Protein AF-A0A0Q5XEV9-F1 (afdb_monomer_lite)

Foldseek 3Di:
DQVPLVCLCVVNDPHHLVRVLVVLLVDDPLQEEEDAPVANAPDDDLDHDLVSLLSSLQSNQLHQYQAEHQRDPDPRRLVSQVNSLVSNHAYEYEALALQSQVVVVVSQGAYAYEAAQQLAADPPDDPVNSVVSNVVDDQAGPVGQGEDEDVVRPDVDDCSRVSLSRDGRDDSHHYYYYQDDPCNVVSNVSHPPDD

Structure (mmCIF, N/CA/C/O backbone):
data_AF-A0A0Q5XEV9-F1
#
_entry.id   AF-A0A0Q5XEV9-F1
#
loop_
_atom_site.group_PDB
_atom_site.id
_atom_site.type_symbol
_atom_site.label_atom_id
_atom_site.label_alt_id
_atom_site.label_comp_id
_atom_site.label_asym_id
_atom_site.label_entity_id
_atom_site.label_seq_id
_atom_site.pdbx_PDB_ins_code
_atom_site.Cartn_x
_atom_site.Cartn_y
_atom_site.Cartn_z
_atom_site.occupancy
_atom_site.B_iso_or_equiv
_atom_site.auth_seq_id
_atom_site.auth_comp_id
_atom_site.auth_asym_id
_atom_site.auth_atom_id
_atom_site.pdbx_PDB_model_num
ATOM 1 N N . MET A 1 1 ? -2.892 12.359 -11.073 1.00 30.55 1 MET A N 1
ATOM 2 C CA . MET A 1 1 ? -2.187 13.421 -11.831 1.00 30.55 1 MET A CA 1
ATOM 3 C C . MET A 1 1 ? -0.708 13.392 -11.441 1.00 30.55 1 MET A C 1
ATOM 5 O O . MET A 1 1 ? -0.312 14.032 -10.477 1.00 30.55 1 MET A O 1
ATOM 9 N N . SER A 1 2 ? 0.079 12.558 -12.134 1.00 48.91 2 SER A N 1
ATOM 10 C CA . SER A 1 2 ? 1.496 12.272 -11.842 1.00 48.91 2 SER A CA 1
ATOM 11 C C . SER A 1 2 ? 2.400 13.319 -12.502 1.00 48.91 2 SER A C 1
ATOM 13 O O . SER A 1 2 ? 3.028 13.083 -13.526 1.00 48.91 2 SER A O 1
ATOM 15 N N . ILE A 1 3 ? 2.376 14.537 -11.957 1.00 54.12 3 ILE A N 1
ATOM 16 C CA . ILE A 1 3 ? 3.208 15.657 -12.430 1.00 54.12 3 ILE A CA 1
ATOM 17 C C . ILE A 1 3 ? 4.651 15.525 -11.911 1.00 54.12 3 ILE A C 1
ATOM 19 O O . ILE A 1 3 ? 5.565 16.123 -12.470 1.00 54.12 3 ILE A O 1
ATOM 23 N N . PHE A 1 4 ? 4.865 14.751 -10.846 1.00 62.66 4 PHE A N 1
ATOM 24 C CA . PHE A 1 4 ? 6.131 14.714 -10.125 1.00 62.66 4 PHE A CA 1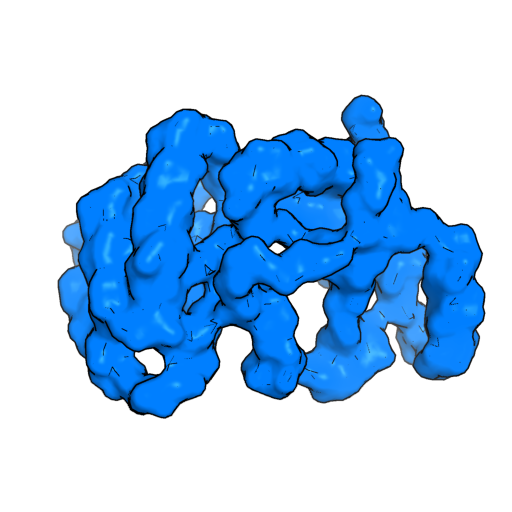
ATOM 25 C C . PHE A 1 4 ? 7.290 14.141 -10.958 1.00 62.66 4 PHE A C 1
ATOM 27 O O . PHE A 1 4 ? 8.297 14.826 -11.099 1.00 62.66 4 PHE A O 1
ATOM 34 N N . TRP A 1 5 ? 7.141 12.966 -11.584 1.00 62.47 5 TRP A N 1
ATOM 35 C CA . TRP A 1 5 ? 8.230 12.352 -12.364 1.00 62.47 5 TRP A CA 1
ATOM 36 C C . TRP A 1 5 ? 8.559 13.118 -13.643 1.00 62.47 5 TRP A C 1
ATOM 38 O O . TRP A 1 5 ? 9.725 13.378 -13.903 1.00 62.47 5 TRP A O 1
ATOM 48 N N . GLY A 1 6 ? 7.550 13.638 -14.349 1.00 58.25 6 GLY A N 1
ATOM 49 C CA . GLY A 1 6 ? 7.802 14.541 -15.475 1.00 58.25 6 GLY A CA 1
ATOM 50 C C . GLY A 1 6 ? 8.567 15.810 -15.062 1.00 58.25 6 GLY A C 1
ATOM 51 O O . GLY A 1 6 ? 9.387 16.309 -15.824 1.00 58.25 6 GLY A O 1
ATOM 52 N N . LYS A 1 7 ? 8.342 16.339 -13.849 1.00 56.91 7 LYS A N 1
ATOM 53 C CA . LYS A 1 7 ? 9.117 17.473 -13.310 1.00 56.91 7 LYS A CA 1
ATOM 54 C C . LYS A 1 7 ? 10.526 17.078 -12.867 1.00 56.91 7 LYS A C 1
ATOM 56 O O . LYS A 1 7 ? 11.445 17.871 -13.039 1.00 56.91 7 LYS A O 1
ATOM 61 N N . VAL A 1 8 ? 10.692 15.878 -12.316 1.00 61.38 8 VAL A N 1
ATOM 62 C CA . VAL A 1 8 ? 11.991 15.291 -11.955 1.00 61.38 8 VAL A CA 1
ATOM 63 C C . VAL A 1 8 ? 12.861 15.098 -13.201 1.00 61.38 8 VAL A C 1
ATOM 65 O O . VAL A 1 8 ? 14.016 15.521 -13.212 1.00 61.38 8 VAL A O 1
ATOM 68 N N . ASP A 1 9 ? 12.292 14.564 -14.281 1.00 62.31 9 ASP A N 1
ATOM 69 C CA . ASP A 1 9 ? 13.003 14.345 -15.545 1.00 62.31 9 ASP A CA 1
ATOM 70 C C . ASP A 1 9 ? 13.378 15.666 -16.231 1.00 62.31 9 ASP A C 1
ATOM 72 O O . ASP A 1 9 ? 14.447 15.780 -16.830 1.00 62.31 9 ASP A O 1
ATOM 76 N N . ARG A 1 10 ? 12.548 16.706 -16.073 1.00 63.62 10 ARG A N 1
ATOM 77 C CA . ARG A 1 10 ? 12.850 18.077 -16.526 1.00 63.62 10 ARG A CA 1
ATOM 78 C C . ARG A 1 10 ? 13.758 18.869 -15.574 1.00 63.62 10 ARG A C 1
ATOM 80 O O . ARG A 1 10 ? 14.063 20.024 -15.859 1.00 63.62 10 ARG A O 1
ATOM 87 N N . GLY A 1 11 ? 14.195 18.283 -14.455 1.00 55.19 11 GLY A N 1
ATOM 88 C CA . GLY A 1 11 ? 15.054 18.944 -13.463 1.00 55.19 11 GLY A CA 1
ATOM 89 C C . GLY A 1 11 ? 14.382 20.092 -12.693 1.00 55.19 11 GLY A C 1
ATOM 90 O O . GLY A 1 11 ? 15.066 20.908 -12.081 1.00 55.19 11 GLY A O 1
ATOM 91 N N . GLU A 1 12 ? 13.050 20.172 -12.721 1.00 49.66 12 GLU A N 1
ATOM 92 C CA . GLU A 1 12 ? 12.245 21.241 -12.110 1.00 49.66 12 GLU A CA 1
ATOM 93 C C . GLU A 1 12 ? 11.980 21.009 -10.609 1.00 49.66 12 GLU A C 1
ATOM 95 O O . GLU A 1 12 ? 11.600 21.934 -9.890 1.00 49.66 12 GLU A O 1
ATOM 100 N N . VAL A 1 13 ? 12.149 19.774 -10.124 1.00 48.97 13 VAL A N 1
ATOM 101 C CA . VAL A 1 13 ? 12.005 19.370 -8.714 1.00 48.97 13 VAL A CA 1
ATOM 102 C C . VAL A 1 13 ? 13.141 18.397 -8.373 1.00 48.97 13 VAL A C 1
ATOM 104 O O . VAL A 1 13 ? 13.594 17.666 -9.246 1.00 48.97 13 VAL A O 1
ATOM 107 N N . GLY A 1 14 ? 13.634 18.441 -7.128 1.00 48.53 14 GLY A N 1
ATOM 108 C CA . GLY A 1 14 ? 14.911 17.856 -6.693 1.00 48.53 14 GLY A CA 1
ATOM 109 C C . GLY A 1 14 ? 15.252 16.456 -7.226 1.00 48.53 14 GLY A C 1
ATOM 110 O O . GLY A 1 14 ? 14.446 15.543 -7.096 1.00 48.53 14 GLY A O 1
ATOM 111 N N . GLY A 1 15 ? 16.491 16.332 -7.733 1.00 56.72 15 GLY A N 1
ATOM 112 C CA . GLY A 1 15 ? 17.158 15.106 -8.196 1.00 56.72 15 GLY A CA 1
ATOM 113 C C . GLY A 1 15 ? 16.532 14.490 -9.449 1.00 56.72 15 GLY A C 1
ATOM 114 O O . GLY A 1 15 ? 15.347 14.207 -9.452 1.00 56.72 15 GLY A O 1
ATOM 115 N N . ASN A 1 16 ? 17.310 14.224 -10.507 1.00 76.69 16 ASN A N 1
ATOM 116 C CA . ASN A 1 16 ? 16.806 13.424 -11.635 1.00 76.69 16 ASN A CA 1
ATOM 117 C C . ASN A 1 16 ? 16.621 11.947 -11.219 1.00 76.69 16 ASN A C 1
ATOM 119 O O . ASN A 1 16 ? 17.240 11.490 -10.252 1.00 76.69 16 ASN A O 1
ATOM 123 N N . PHE A 1 17 ? 15.792 11.186 -11.942 1.00 83.38 17 PHE A N 1
ATOM 124 C CA . PHE A 1 17 ? 15.483 9.781 -11.626 1.00 83.38 17 PHE A CA 1
ATOM 125 C C . PHE A 1 17 ? 16.738 8.917 -11.383 1.00 83.38 17 PHE A C 1
ATOM 127 O O . PHE A 1 17 ? 16.769 8.085 -10.477 1.00 83.38 17 PHE A O 1
ATOM 134 N N . ASP A 1 18 ? 17.816 9.167 -12.127 1.00 87.00 18 ASP A N 1
ATOM 135 C CA . ASP A 1 18 ? 19.094 8.465 -11.972 1.00 87.00 18 ASP A CA 1
ATOM 136 C C . ASP A 1 18 ? 19.742 8.683 -10.600 1.00 87.00 18 ASP A C 1
ATOM 138 O O . ASP A 1 18 ? 20.334 7.760 -10.036 1.00 87.00 18 ASP A O 1
ATOM 142 N N . THR A 1 19 ? 19.636 9.895 -10.055 1.00 87.38 19 THR A N 1
ATOM 143 C CA . THR A 1 19 ? 20.138 10.219 -8.715 1.00 87.38 19 THR A CA 1
ATOM 144 C C . THR A 1 19 ? 19.349 9.447 -7.666 1.00 87.38 19 THR A C 1
ATOM 146 O O . THR A 1 19 ? 19.945 8.788 -6.817 1.00 87.38 19 THR A O 1
ATOM 149 N N . PHE A 1 20 ? 18.021 9.424 -7.793 1.00 87.88 20 PHE A N 1
ATOM 150 C CA . PHE A 1 20 ? 17.160 8.661 -6.894 1.00 87.88 20 PHE A CA 1
ATOM 151 C C . PHE A 1 20 ? 17.483 7.159 -6.926 1.00 87.88 20 PHE A C 1
ATOM 153 O O . PHE A 1 20 ? 17.644 6.531 -5.881 1.00 87.88 20 PHE A O 1
ATOM 160 N N . VAL A 1 21 ? 17.659 6.571 -8.114 1.00 92.12 21 VAL A N 1
ATOM 161 C CA . VAL A 1 21 ? 18.057 5.160 -8.244 1.00 92.12 21 VAL A CA 1
ATOM 162 C C . VAL A 1 21 ? 19.381 4.890 -7.517 1.00 92.12 21 VAL A C 1
ATOM 164 O O . VAL A 1 21 ? 19.467 3.910 -6.776 1.00 92.12 21 VAL A O 1
ATOM 167 N N . LYS A 1 22 ? 20.385 5.769 -7.652 1.00 92.00 22 LYS A N 1
ATOM 168 C CA . LYS A 1 22 ? 21.671 5.644 -6.936 1.00 92.00 22 LYS A CA 1
ATOM 169 C C . LYS A 1 22 ? 21.509 5.716 -5.415 1.00 92.00 22 LYS A C 1
ATOM 171 O O . LYS A 1 22 ? 22.174 4.969 -4.701 1.00 92.00 22 LYS A O 1
ATOM 176 N N . GLU A 1 23 ? 20.626 6.569 -4.907 1.00 91.44 23 GLU A N 1
ATOM 177 C CA . GLU A 1 23 ? 20.321 6.635 -3.471 1.00 91.44 23 GLU A CA 1
ATOM 178 C C . GLU A 1 23 ? 19.690 5.326 -2.972 1.00 91.44 23 GLU A C 1
ATOM 180 O O . GLU A 1 23 ? 20.096 4.789 -1.938 1.00 91.44 23 GLU A O 1
ATOM 185 N N . VAL A 1 24 ? 18.759 4.746 -3.740 1.00 93.75 24 VAL A N 1
ATOM 186 C CA . VAL A 1 24 ? 18.153 3.442 -3.417 1.00 93.75 24 VAL A CA 1
ATOM 187 C C . VAL A 1 24 ? 19.201 2.322 -3.405 1.00 93.75 24 VAL A C 1
ATOM 189 O O . VAL A 1 24 ? 19.170 1.449 -2.530 1.00 93.75 24 VAL A O 1
ATOM 192 N N . GLU A 1 25 ? 20.172 2.345 -4.321 1.00 95.00 25 GLU A N 1
ATOM 193 C CA . GLU A 1 25 ? 21.276 1.377 -4.325 1.00 95.00 25 GLU A CA 1
ATOM 194 C C . GLU A 1 25 ? 22.119 1.436 -3.047 1.00 95.00 25 GLU A C 1
ATOM 196 O O . GLU A 1 25 ? 22.579 0.387 -2.577 1.00 95.00 25 GLU A O 1
ATOM 201 N N . GLN A 1 26 ? 22.281 2.633 -2.478 1.00 95.06 26 GLN A N 1
ATOM 202 C CA . GLN A 1 26 ? 23.088 2.903 -1.287 1.00 95.06 26 GLN A CA 1
ATOM 203 C C . GLN A 1 26 ? 22.370 2.599 0.034 1.00 95.06 26 GLN A C 1
ATOM 205 O O . GLN A 1 26 ? 23.024 2.555 1.078 1.00 95.06 26 GLN A O 1
ATOM 210 N N . LEU A 1 27 ? 21.058 2.328 0.019 1.00 94.31 27 LEU A N 1
ATOM 211 C CA . LEU A 1 27 ? 20.319 1.985 1.236 1.00 94.31 27 LEU A CA 1
ATOM 212 C C . LEU A 1 27 ? 20.971 0.803 1.981 1.00 94.31 27 LEU A C 1
ATOM 214 O O . LEU A 1 27 ? 21.373 -0.184 1.343 1.00 94.31 27 LEU A O 1
ATOM 218 N N . PRO A 1 28 ? 21.028 0.820 3.326 1.00 94.50 28 PRO A N 1
ATOM 219 C CA . PRO A 1 28 ? 21.583 -0.295 4.081 1.00 94.50 28 PRO A CA 1
ATOM 220 C C . PRO A 1 28 ? 20.888 -1.619 3.743 1.00 94.50 28 PRO A C 1
ATOM 222 O O . PRO A 1 28 ? 19.704 -1.675 3.387 1.00 94.50 28 PRO A O 1
ATOM 225 N N . ARG A 1 29 ? 21.629 -2.727 3.834 1.00 89.69 29 ARG A N 1
ATOM 226 C CA . ARG A 1 29 ? 21.052 -4.055 3.584 1.00 89.69 29 ARG A CA 1
ATOM 227 C C . ARG A 1 29 ? 19.912 -4.298 4.570 1.00 89.69 29 ARG A C 1
ATOM 229 O O . ARG A 1 29 ? 20.069 -4.051 5.759 1.00 89.69 29 ARG A O 1
ATOM 236 N N . ARG A 1 30 ? 18.790 -4.829 4.073 1.00 87.81 30 ARG A N 1
ATOM 237 C CA . ARG A 1 30 ? 17.574 -5.129 4.855 1.00 87.81 30 ARG A CA 1
ATOM 238 C C . ARG A 1 30 ? 16.869 -3.906 5.464 1.00 87.81 30 ARG A C 1
ATOM 240 O O . ARG A 1 30 ? 15.874 -4.103 6.155 1.00 87.81 30 ARG A O 1
ATOM 247 N N . GLN A 1 31 ? 17.322 -2.676 5.193 1.00 91.75 31 GLN A N 1
ATOM 248 C CA . GLN A 1 31 ? 16.609 -1.472 5.615 1.00 91.75 31 GLN A CA 1
ATOM 249 C C . GLN A 1 31 ? 15.220 -1.463 4.980 1.00 91.75 31 GLN A C 1
ATOM 251 O O . GLN A 1 31 ? 15.093 -1.456 3.755 1.00 91.75 31 GLN A O 1
ATOM 256 N N . MET A 1 32 ? 14.185 -1.448 5.818 1.00 93.75 32 MET A N 1
ATOM 257 C CA . MET A 1 32 ? 12.834 -1.177 5.353 1.00 93.75 32 MET A CA 1
ATOM 258 C C . MET A 1 32 ? 12.695 0.311 5.059 1.00 93.75 32 MET A C 1
ATOM 260 O O . MET A 1 32 ? 13.137 1.150 5.847 1.00 93.75 32 MET A O 1
ATOM 264 N N . TRP A 1 33 ? 12.059 0.639 3.945 1.00 93.25 33 TRP A N 1
ATOM 265 C CA . TRP A 1 33 ? 11.873 2.022 3.530 1.00 93.25 33 TRP A CA 1
ATOM 266 C C . TRP A 1 33 ? 10.500 2.231 2.895 1.00 93.25 33 TRP A C 1
ATOM 268 O O . TRP A 1 33 ? 9.739 1.286 2.668 1.00 93.25 33 TRP A O 1
ATOM 278 N N . ARG A 1 34 ? 10.145 3.497 2.687 1.00 91.75 34 ARG A N 1
ATOM 279 C CA . ARG A 1 34 ? 8.842 3.909 2.160 1.00 91.75 34 ARG A CA 1
ATOM 280 C C . ARG A 1 34 ? 9.051 4.640 0.845 1.00 91.75 34 ARG A C 1
ATOM 282 O O . ARG A 1 34 ? 9.944 5.474 0.750 1.00 91.75 34 ARG A O 1
ATOM 289 N N . TYR A 1 35 ? 8.200 4.350 -0.127 1.00 89.94 35 TYR A N 1
ATOM 290 C CA . TYR A 1 35 ? 8.223 4.959 -1.450 1.00 89.94 35 TYR A CA 1
ATOM 291 C C . TYR A 1 35 ? 6.796 5.218 -1.938 1.00 89.94 35 TYR A C 1
ATOM 293 O O . TYR A 1 35 ? 5.867 4.541 -1.501 1.00 89.94 35 TYR A O 1
ATOM 301 N N . ALA A 1 36 ? 6.618 6.205 -2.822 1.00 76.50 36 ALA A N 1
ATOM 302 C CA . ALA A 1 36 ? 5.351 6.495 -3.500 1.00 76.50 36 ALA A CA 1
ATOM 303 C C . ALA A 1 36 ? 4.123 6.523 -2.563 1.00 76.50 36 ALA A C 1
ATOM 305 O O . ALA A 1 36 ? 3.051 6.031 -2.909 1.00 76.50 36 ALA A O 1
ATOM 306 N N . GLN A 1 37 ? 4.252 7.097 -1.359 1.00 63.06 37 GLN A N 1
ATOM 307 C CA . GLN A 1 37 ? 3.167 7.097 -0.367 1.00 63.06 37 GLN A CA 1
ATOM 308 C C . GLN A 1 37 ? 1.897 7.814 -0.874 1.00 63.06 37 GLN A C 1
ATOM 310 O O . GLN A 1 37 ? 0.804 7.512 -0.404 1.00 63.06 37 GLN A O 1
ATOM 315 N N . ALA A 1 38 ? 2.037 8.718 -1.850 1.00 57.97 38 ALA A N 1
ATOM 316 C CA . ALA A 1 38 ? 0.942 9.411 -2.530 1.00 57.97 38 ALA A CA 1
ATOM 317 C C . ALA A 1 38 ? 0.652 8.891 -3.960 1.00 57.97 38 ALA A C 1
ATOM 319 O O . ALA A 1 38 ? -0.131 9.505 -4.678 1.00 57.97 38 ALA A O 1
ATOM 320 N N . GLY A 1 39 ? 1.241 7.760 -4.377 1.00 61.41 39 GLY A N 1
ATOM 321 C CA . GLY A 1 39 ? 0.988 7.149 -5.691 1.00 61.41 39 GLY A CA 1
ATOM 322 C C . GLY A 1 39 ? 1.904 7.606 -6.832 1.00 61.41 39 GLY A C 1
ATOM 323 O O . GLY A 1 39 ? 1.603 7.345 -7.997 1.00 61.41 39 GLY A O 1
ATOM 324 N N . ASP A 1 40 ? 3.031 8.246 -6.526 1.00 71.25 40 ASP A N 1
ATOM 325 C CA . ASP A 1 40 ? 4.023 8.660 -7.521 1.00 71.25 40 ASP A CA 1
ATOM 326 C C . ASP A 1 40 ? 4.959 7.497 -7.882 1.00 71.25 40 ASP A C 1
ATOM 328 O O . ASP A 1 40 ? 6.125 7.471 -7.491 1.00 71.25 40 ASP A O 1
ATOM 332 N N . LEU A 1 41 ? 4.443 6.513 -8.622 1.00 88.88 41 LEU A N 1
ATOM 333 C CA . LEU A 1 41 ? 5.285 5.571 -9.372 1.00 88.88 41 LEU A CA 1
ATOM 334 C C . LEU A 1 41 ? 5.839 6.248 -10.637 1.00 88.88 41 LEU A C 1
ATOM 336 O O . LEU A 1 41 ? 5.150 7.132 -11.159 1.00 88.88 41 LEU A O 1
ATOM 340 N N . PRO A 1 42 ? 7.007 5.821 -11.160 1.00 90.00 42 PRO A N 1
ATOM 341 C CA . PRO A 1 42 ? 7.564 6.368 -12.397 1.00 90.00 42 PRO A CA 1
ATOM 342 C C . PRO A 1 42 ? 6.561 6.282 -13.553 1.00 90.00 42 PRO A C 1
ATOM 344 O O . PRO A 1 42 ? 5.806 5.311 -13.635 1.00 90.00 42 PRO A O 1
ATOM 347 N N . GLY A 1 43 ? 6.550 7.283 -14.434 1.00 88.00 43 GLY A N 1
ATOM 348 C CA . GLY A 1 43 ? 5.609 7.408 -15.556 1.00 88.00 43 GLY A CA 1
ATOM 349 C C . GLY A 1 43 ? 4.713 8.646 -15.475 1.00 88.00 43 GLY A C 1
ATOM 350 O O . GLY A 1 43 ? 4.836 9.468 -14.566 1.00 88.00 43 GLY A O 1
ATOM 351 N N . GLU A 1 44 ? 3.783 8.776 -16.422 1.00 85.50 44 GLU A N 1
ATOM 352 C CA . GLU A 1 44 ? 2.966 9.981 -16.603 1.00 85.50 44 GLU A CA 1
ATOM 353 C C . GLU A 1 44 ? 1.474 9.690 -16.447 1.00 85.50 44 GLU A C 1
ATOM 355 O O . GLU A 1 44 ? 0.955 8.688 -16.931 1.00 85.50 44 GLU A O 1
ATOM 360 N N . GLY A 1 45 ? 0.752 10.579 -15.758 1.00 88.19 45 GLY A N 1
ATOM 361 C CA . GLY A 1 45 ? -0.688 10.410 -15.544 1.00 88.19 45 GLY A CA 1
ATOM 362 C C . GLY A 1 45 ? -1.020 9.047 -14.926 1.00 88.19 45 GLY A C 1
ATOM 363 O O . GLY A 1 45 ? -0.616 8.769 -13.791 1.00 88.19 45 GLY A O 1
ATOM 364 N N . ASP A 1 46 ? -1.721 8.222 -15.696 1.00 91.75 46 ASP A N 1
ATOM 365 C CA . ASP A 1 46 ? -2.209 6.898 -15.314 1.00 91.75 46 ASP A CA 1
ATOM 366 C C . ASP A 1 46 ? -1.274 5.748 -15.727 1.00 91.75 46 ASP A C 1
ATOM 368 O O . ASP A 1 46 ? -1.476 4.617 -15.288 1.00 91.75 46 ASP A 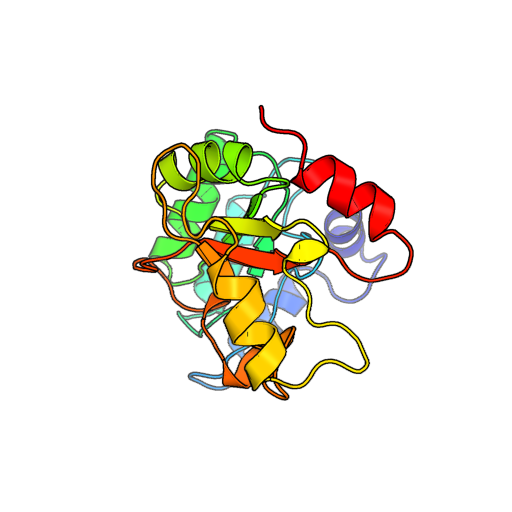O 1
ATOM 372 N N . SER A 1 47 ? -0.223 6.010 -16.511 1.00 92.50 47 SER A N 1
ATOM 373 C CA . SER A 1 47 ? 0.730 4.983 -16.948 1.00 92.50 47 SER A CA 1
ATOM 374 C C . SER A 1 47 ? 1.893 4.821 -15.969 1.00 92.50 47 SER A C 1
ATOM 376 O O . SER A 1 47 ? 2.323 5.778 -15.316 1.00 92.50 47 SER A O 1
ATOM 378 N N . ILE A 1 48 ? 2.401 3.596 -15.844 1.00 94.44 48 ILE A N 1
ATOM 379 C CA . ILE A 1 48 ? 3.664 3.295 -15.167 1.00 94.44 48 ILE A CA 1
ATOM 380 C C . ILE A 1 48 ? 4.747 3.121 -16.233 1.00 94.44 48 ILE A C 1
ATOM 382 O O . ILE A 1 48 ? 4.592 2.323 -17.156 1.00 94.44 48 ILE A O 1
ATOM 386 N N . ASP A 1 49 ? 5.861 3.832 -16.086 1.00 94.88 49 ASP A N 1
ATOM 387 C CA . ASP A 1 49 ? 7.041 3.625 -16.922 1.00 94.88 49 ASP A CA 1
ATOM 388 C C . ASP A 1 49 ? 7.721 2.306 -16.530 1.00 94.88 49 ASP A C 1
ATOM 390 O O . ASP A 1 49 ? 8.286 2.158 -15.439 1.00 94.88 49 ASP A O 1
ATOM 394 N N . ARG A 1 50 ? 7.651 1.324 -17.434 1.00 96.12 50 ARG A N 1
ATOM 395 C CA . ARG A 1 50 ? 8.178 -0.026 -17.216 1.00 96.12 50 ARG A CA 1
ATOM 396 C C . ARG A 1 50 ? 9.693 -0.050 -17.044 1.00 96.12 50 ARG A C 1
ATOM 398 O O . ARG A 1 50 ? 10.195 -0.822 -16.220 1.00 96.12 50 ARG A O 1
ATOM 405 N N . GLU A 1 51 ? 10.428 0.751 -17.810 1.00 95.31 51 GLU A N 1
ATOM 406 C CA . GLU A 1 51 ? 11.888 0.760 -17.764 1.00 95.31 51 GLU A CA 1
ATOM 407 C C . GLU A 1 51 ? 12.363 1.349 -16.439 1.00 95.31 51 GLU A C 1
ATOM 409 O O . GLU A 1 51 ? 13.130 0.711 -15.711 1.00 95.31 51 GLU A O 1
ATOM 414 N N . GLN A 1 52 ? 11.841 2.519 -16.079 1.00 94.56 52 GLN A N 1
ATOM 415 C CA . GLN A 1 52 ? 12.150 3.175 -14.816 1.00 94.56 52 GLN A CA 1
ATOM 416 C C . GLN A 1 52 ? 11.757 2.291 -13.630 1.00 94.56 52 GLN A C 1
ATOM 418 O O . GLN A 1 52 ? 12.575 2.045 -12.739 1.00 94.56 52 GLN A O 1
ATOM 423 N N . MET A 1 53 ? 10.555 1.709 -13.643 1.00 96.38 53 MET A N 1
ATOM 424 C CA . MET A 1 53 ? 10.122 0.809 -12.574 1.00 96.38 53 MET A CA 1
ATOM 425 C C . MET A 1 53 ? 11.045 -0.415 -12.440 1.00 96.38 53 MET A C 1
ATOM 427 O O . MET A 1 53 ? 11.407 -0.808 -11.328 1.00 96.38 53 MET A O 1
ATOM 431 N N . THR A 1 54 ? 11.497 -0.985 -13.560 1.00 97.19 54 THR A N 1
ATOM 432 C CA . THR A 1 54 ? 12.450 -2.107 -13.569 1.00 97.19 54 THR A CA 1
ATOM 433 C C . THR A 1 54 ? 13.812 -1.703 -13.002 1.00 97.19 54 THR A C 1
ATOM 435 O O . THR A 1 54 ? 14.397 -2.447 -12.209 1.00 97.19 54 THR A O 1
ATOM 438 N N . ARG A 1 55 ? 14.331 -0.528 -13.381 1.00 97.00 55 ARG A N 1
ATOM 439 C CA . ARG A 1 55 ? 15.603 0.009 -12.869 1.00 97.00 55 ARG A CA 1
ATOM 440 C C . ARG A 1 55 ? 15.543 0.221 -11.357 1.00 97.00 55 ARG A C 1
ATOM 442 O O . ARG A 1 55 ? 16.435 -0.237 -10.642 1.00 97.00 55 ARG A O 1
ATOM 449 N N . LEU A 1 56 ? 14.461 0.824 -10.871 1.00 96.00 56 LEU A N 1
ATOM 450 C CA . LEU A 1 56 ? 14.221 1.032 -9.445 1.00 96.00 56 LEU A CA 1
ATOM 451 C C . LEU A 1 56 ? 14.130 -0.295 -8.678 1.00 96.00 56 LEU A C 1
ATOM 453 O O . LEU A 1 56 ? 14.770 -0.461 -7.638 1.00 96.00 56 LEU A O 1
ATOM 457 N N . ALA A 1 57 ? 13.380 -1.266 -9.205 1.00 96.88 57 ALA A N 1
ATOM 458 C CA . ALA A 1 57 ? 13.237 -2.577 -8.582 1.00 96.88 57 ALA A CA 1
ATOM 459 C C . ALA A 1 57 ? 14.585 -3.312 -8.462 1.00 96.88 57 ALA A C 1
ATOM 461 O O . ALA A 1 57 ? 14.893 -3.873 -7.407 1.00 96.88 57 ALA A O 1
ATOM 462 N N . LYS A 1 58 ? 15.439 -3.240 -9.493 1.00 97.69 58 LYS A N 1
ATOM 463 C CA . LYS A 1 58 ? 16.805 -3.792 -9.455 1.00 97.69 58 LYS A CA 1
ATOM 464 C C . LYS A 1 58 ? 17.687 -3.086 -8.420 1.00 97.69 58 LYS A C 1
ATOM 466 O O . LYS A 1 58 ? 18.343 -3.759 -7.623 1.00 97.69 58 LYS A O 1
ATOM 471 N N . ALA A 1 59 ? 17.670 -1.753 -8.384 1.00 96.56 59 ALA A N 1
ATOM 472 C CA . ALA A 1 59 ? 18.431 -0.958 -7.415 1.00 96.56 59 ALA A CA 1
ATOM 473 C C . ALA A 1 59 ? 18.038 -1.251 -5.959 1.00 96.56 59 ALA A C 1
ATOM 475 O O . ALA A 1 59 ? 18.887 -1.277 -5.059 1.00 96.56 59 ALA A O 1
ATOM 476 N N . ASN A 1 60 ? 16.759 -1.560 -5.731 1.00 96.50 60 ASN A N 1
ATOM 477 C CA . ASN A 1 60 ? 16.242 -1.941 -4.424 1.00 96.50 60 ASN A CA 1
ATOM 478 C C . ASN A 1 60 ? 16.847 -3.249 -3.888 1.00 96.50 60 ASN A C 1
ATOM 480 O O . ASN A 1 60 ? 16.930 -3.407 -2.670 1.00 96.50 60 ASN A O 1
ATOM 484 N N . ARG A 1 61 ? 17.320 -4.165 -4.749 1.00 95.31 61 ARG A N 1
ATOM 485 C CA . ARG A 1 61 ? 17.973 -5.438 -4.361 1.00 95.31 61 ARG A CA 1
ATOM 486 C C . ARG A 1 61 ? 17.154 -6.254 -3.345 1.00 95.31 61 ARG A C 1
ATOM 488 O O . ARG A 1 61 ? 17.705 -6.801 -2.389 1.00 95.31 61 ARG A O 1
ATOM 495 N N . GLY A 1 62 ? 15.831 -6.281 -3.521 1.00 93.94 62 GLY A N 1
ATOM 496 C CA . GLY A 1 62 ? 14.903 -7.017 -2.656 1.00 93.94 62 GLY A CA 1
ATOM 497 C C . GLY A 1 62 ? 14.780 -6.490 -1.220 1.00 93.94 62 GLY A C 1
ATOM 498 O O . GLY A 1 62 ? 14.326 -7.225 -0.342 1.00 93.94 62 GLY A O 1
ATOM 499 N N . ARG A 1 63 ? 15.199 -5.247 -0.933 1.00 94.69 63 ARG A N 1
ATOM 500 C CA . ARG A 1 63 ? 14.956 -4.634 0.383 1.00 94.69 63 ARG A CA 1
ATOM 501 C C . ARG A 1 63 ? 13.442 -4.440 0.597 1.00 94.69 63 ARG A C 1
ATOM 503 O O . ARG A 1 63 ? 12.742 -4.106 -0.361 1.00 94.69 63 ARG A O 1
ATOM 510 N N . PRO A 1 64 ? 12.922 -4.605 1.829 1.00 94.25 64 PRO A N 1
ATOM 511 C CA . PRO A 1 64 ? 11.500 -4.412 2.095 1.00 94.25 64 PRO A CA 1
ATOM 512 C C . PRO A 1 64 ? 11.078 -2.970 1.797 1.00 94.25 64 PRO A C 1
ATOM 514 O O . PRO A 1 64 ? 11.607 -2.029 2.391 1.00 94.25 64 PRO A O 1
ATOM 517 N N . VAL A 1 65 ? 10.109 -2.796 0.903 1.00 94.00 65 VAL A N 1
ATOM 518 C CA . VAL A 1 65 ? 9.600 -1.481 0.502 1.00 94.00 65 VAL A CA 1
ATOM 519 C C . VAL A 1 65 ? 8.108 -1.391 0.781 1.00 94.00 65 VAL A C 1
ATOM 521 O O . VAL A 1 65 ? 7.341 -2.284 0.436 1.00 94.00 65 VAL A O 1
ATOM 524 N N . ILE A 1 66 ? 7.687 -0.305 1.423 1.00 94.31 66 ILE A N 1
ATOM 525 C CA . ILE A 1 66 ? 6.275 0.048 1.567 1.00 94.31 66 ILE A CA 1
ATOM 526 C C . ILE A 1 66 ? 5.940 1.030 0.449 1.00 94.31 66 ILE A C 1
ATOM 528 O O . ILE A 1 66 ? 6.318 2.199 0.536 1.00 94.31 66 ILE A O 1
ATOM 532 N N . ALA A 1 67 ? 5.234 0.552 -0.573 1.00 93.75 67 ALA A N 1
ATOM 533 C CA . ALA A 1 67 ? 4.782 1.356 -1.705 1.00 93.75 67 ALA A CA 1
ATOM 534 C C . ALA A 1 67 ? 3.301 1.115 -2.018 1.00 93.75 67 ALA A C 1
ATOM 536 O O . ALA A 1 67 ? 2.797 -0.001 -1.845 1.00 93.75 67 ALA A O 1
ATOM 537 N N . PHE A 1 68 ? 2.626 2.162 -2.494 1.00 93.31 68 PHE A N 1
ATOM 538 C CA . PHE A 1 68 ? 1.205 2.165 -2.842 1.00 93.31 68 PHE A CA 1
ATOM 539 C C . PHE A 1 68 ? 0.988 2.805 -4.215 1.00 93.31 68 PHE A C 1
ATOM 541 O O . PHE A 1 68 ? 1.782 3.643 -4.640 1.00 93.31 68 PHE A O 1
ATOM 548 N N . THR A 1 69 ? -0.098 2.448 -4.897 1.00 93.62 69 THR A N 1
ATOM 549 C CA . THR A 1 69 ? -0.497 3.117 -6.140 1.00 93.62 69 THR A CA 1
ATOM 550 C C . THR A 1 69 ? -2.008 3.148 -6.322 1.00 93.62 69 THR A C 1
ATOM 552 O O . THR A 1 69 ? -2.699 2.172 -6.039 1.00 93.62 69 THR A O 1
ATOM 555 N N . HIS A 1 70 ? -2.498 4.281 -6.827 1.00 92.19 70 HIS A N 1
ATOM 556 C CA . HIS A 1 70 ? -3.856 4.447 -7.351 1.00 92.19 70 HIS A CA 1
ATOM 557 C C . HIS A 1 70 ? -3.889 4.491 -8.888 1.00 92.19 70 HIS A C 1
ATOM 559 O O . HIS A 1 70 ? -4.956 4.713 -9.455 1.00 92.19 70 HIS A O 1
ATOM 565 N N . LYS A 1 71 ? -2.747 4.312 -9.577 1.00 92.50 71 LYS A N 1
ATOM 566 C CA . LYS A 1 71 ? -2.748 4.186 -11.043 1.00 92.50 71 LYS A CA 1
ATOM 567 C C . LYS A 1 71 ? -3.628 2.987 -11.440 1.00 92.50 71 LYS A C 1
ATOM 569 O O . LYS A 1 71 ? -3.587 1.970 -10.741 1.00 92.50 71 LYS A O 1
ATOM 574 N N . PRO A 1 72 ? -4.427 3.097 -12.516 1.00 93.94 72 PRO A N 1
ATOM 575 C CA . PRO A 1 72 ? -5.409 2.082 -12.881 1.00 93.94 72 PRO A CA 1
ATOM 576 C C . PRO A 1 72 ? -4.758 0.730 -13.172 1.00 93.94 72 PRO A C 1
ATOM 578 O O . PRO A 1 72 ? -3.631 0.654 -13.669 1.00 93.94 72 PRO A O 1
ATOM 581 N N . ALA A 1 73 ? -5.499 -0.343 -12.910 1.00 95.44 73 ALA A N 1
ATOM 582 C 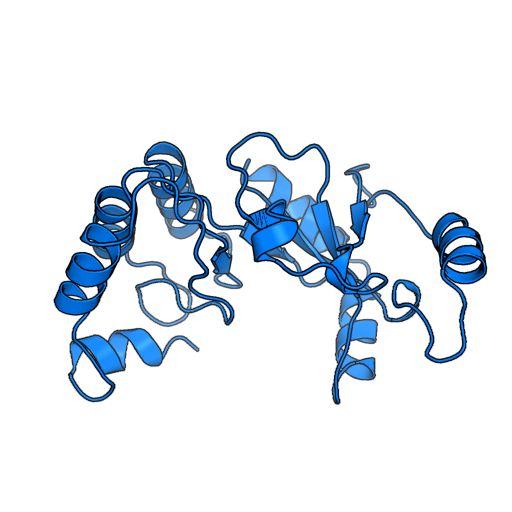CA . ALA A 1 73 ? -5.085 -1.720 -13.159 1.00 95.44 73 ALA A CA 1
ATOM 583 C C . ALA A 1 73 ? -5.190 -2.110 -14.650 1.00 95.44 73 ALA A C 1
ATOM 585 O O . ALA A 1 73 ? -5.804 -3.116 -15.000 1.00 95.44 73 ALA A O 1
ATOM 586 N N . THR A 1 74 ? -4.600 -1.309 -15.544 1.00 97.44 74 THR A N 1
ATOM 587 C CA . THR A 1 74 ? -4.463 -1.687 -16.959 1.00 97.44 74 THR A CA 1
ATOM 588 C C . THR A 1 74 ? -3.526 -2.884 -17.097 1.00 97.44 74 THR A C 1
ATOM 590 O O . THR A 1 74 ? -2.714 -3.158 -16.206 1.00 97.44 74 THR A O 1
ATOM 593 N N . VAL A 1 75 ? -3.610 -3.594 -18.223 1.00 97.62 75 VAL A N 1
ATOM 594 C CA . VAL A 1 75 ? -2.758 -4.761 -18.498 1.00 97.62 75 VAL A CA 1
ATOM 595 C C . VAL A 1 75 ? -1.277 -4.392 -18.355 1.00 97.62 75 VAL A C 1
ATOM 597 O O . VAL A 1 75 ? -0.538 -5.060 -17.635 1.00 97.62 75 VAL A O 1
ATOM 600 N N . GLU A 1 76 ? -0.866 -3.269 -18.938 1.00 97.81 76 GLU A N 1
ATOM 601 C CA . GLU A 1 76 ? 0.516 -2.790 -18.955 1.00 97.81 76 GLU A CA 1
ATOM 602 C C . GLU A 1 76 ? 1.017 -2.423 -17.553 1.00 97.81 76 GLU A C 1
ATOM 604 O O . GLU A 1 76 ? 2.141 -2.772 -17.171 1.00 97.81 76 GLU A O 1
ATOM 609 N N . ASN A 1 77 ? 0.178 -1.749 -16.760 1.00 97.38 77 ASN A N 1
ATOM 610 C CA . ASN A 1 77 ? 0.509 -1.383 -15.387 1.00 97.38 77 ASN A CA 1
ATOM 611 C C . ASN A 1 77 ? 0.645 -2.631 -14.511 1.00 97.38 77 ASN A C 1
ATOM 613 O O . ASN A 1 77 ? 1.619 -2.767 -13.771 1.00 97.38 77 ASN A O 1
ATOM 617 N N . ILE A 1 78 ? -0.295 -3.573 -14.617 1.00 97.69 78 ILE A N 1
ATOM 618 C CA . ILE A 1 78 ? -0.271 -4.812 -13.837 1.00 97.69 78 ILE A CA 1
ATOM 619 C C . ILE A 1 78 ? 0.944 -5.670 -14.191 1.00 97.69 78 ILE A C 1
ATOM 621 O O . ILE A 1 78 ? 1.610 -6.181 -13.289 1.00 97.69 78 ILE A O 1
ATOM 625 N N . GLU A 1 79 ? 1.284 -5.806 -15.471 1.00 98.06 79 GLU A N 1
ATOM 626 C CA . GLU A 1 79 ? 2.500 -6.505 -15.891 1.00 98.06 79 GLU A CA 1
ATOM 627 C C . GLU A 1 79 ? 3.768 -5.846 -15.346 1.00 98.06 79 GLU A C 1
ATOM 629 O O . GLU A 1 79 ? 4.655 -6.538 -14.846 1.00 98.06 79 GLU A O 1
ATOM 634 N N . THR A 1 80 ? 3.840 -4.515 -15.388 1.00 98.12 80 THR A N 1
ATOM 635 C CA . THR A 1 80 ? 4.976 -3.758 -14.848 1.00 98.12 80 THR A CA 1
ATOM 636 C C . THR A 1 80 ? 5.132 -3.981 -13.342 1.00 98.12 80 THR A C 1
ATOM 638 O O . THR A 1 80 ? 6.237 -4.212 -12.846 1.00 98.12 80 THR A O 1
ATOM 641 N N . LEU A 1 81 ? 4.024 -3.981 -12.598 1.00 96.50 81 LEU A N 1
ATOM 642 C CA . LEU A 1 81 ? 4.031 -4.232 -11.157 1.00 96.50 81 LEU A CA 1
ATOM 643 C C . LEU A 1 81 ? 4.368 -5.688 -10.808 1.00 96.50 81 LEU A C 1
ATOM 645 O O . LEU A 1 81 ? 5.070 -5.927 -9.825 1.00 96.50 81 LEU A O 1
ATOM 649 N N . ARG A 1 82 ? 3.920 -6.662 -11.609 1.00 96.38 82 ARG A N 1
ATOM 650 C CA . ARG A 1 82 ? 4.314 -8.074 -11.459 1.00 96.38 82 ARG A CA 1
ATOM 651 C C . ARG A 1 82 ? 5.811 -8.256 -11.698 1.00 96.38 82 ARG A C 1
ATOM 653 O O . ARG A 1 82 ? 6.476 -8.871 -10.872 1.00 96.38 82 ARG A O 1
ATOM 660 N N . GLN A 1 83 ? 6.355 -7.637 -12.744 1.00 97.12 83 GLN A N 1
ATOM 661 C CA . GLN A 1 83 ? 7.792 -7.654 -13.015 1.00 97.12 83 GLN A CA 1
ATOM 662 C C . GLN A 1 83 ? 8.598 -7.038 -11.860 1.00 97.12 83 GLN A C 1
ATOM 664 O O . GLN A 1 83 ? 9.607 -7.599 -11.437 1.00 97.12 83 GLN A O 1
ATOM 669 N N . ALA A 1 84 ? 8.143 -5.910 -11.306 1.00 96.56 84 ALA A N 1
ATOM 670 C CA . ALA A 1 84 ? 8.775 -5.300 -10.138 1.00 96.56 84 ALA A CA 1
ATOM 671 C C . ALA A 1 84 ? 8.714 -6.220 -8.904 1.00 96.56 84 ALA A C 1
ATOM 673 O O . ALA A 1 84 ? 9.725 -6.398 -8.218 1.00 96.56 84 ALA A O 1
ATOM 674 N N . ARG A 1 85 ? 7.562 -6.860 -8.649 1.00 95.50 85 ARG A N 1
ATOM 675 C CA . ARG A 1 85 ? 7.381 -7.839 -7.564 1.00 95.50 85 ARG A CA 1
ATOM 676 C C . ARG A 1 85 ? 8.362 -9.000 -7.694 1.00 95.50 85 ARG A C 1
ATOM 678 O O . ARG A 1 85 ? 8.974 -9.368 -6.694 1.00 95.50 85 ARG A O 1
ATOM 685 N N . ASP A 1 86 ? 8.539 -9.537 -8.898 1.00 94.88 86 ASP A N 1
ATOM 686 C CA . ASP A 1 86 ? 9.438 -10.668 -9.163 1.00 94.88 86 ASP A CA 1
ATOM 687 C C . ASP A 1 86 ? 10.918 -10.296 -8.950 1.00 94.88 86 ASP A C 1
ATOM 689 O O . ASP A 1 86 ? 11.740 -11.144 -8.614 1.00 94.88 86 ASP A O 1
ATOM 693 N N . LEU A 1 87 ? 11.247 -9.003 -9.037 1.00 95.62 87 LEU A N 1
ATOM 694 C CA . LEU A 1 87 ? 12.544 -8.431 -8.656 1.00 95.62 87 LEU A CA 1
ATOM 695 C C . LEU A 1 87 ? 12.649 -8.088 -7.153 1.00 95.62 87 LEU A C 1
ATOM 697 O O . LEU A 1 87 ? 13.637 -7.498 -6.710 1.00 95.62 87 LEU A O 1
ATOM 701 N N . GLY A 1 88 ? 11.644 -8.441 -6.349 1.00 94.06 88 GLY A N 1
ATOM 702 C CA . GLY A 1 88 ? 11.595 -8.168 -4.913 1.00 94.06 88 GLY A CA 1
ATOM 703 C C . GLY A 1 88 ? 11.114 -6.759 -4.550 1.00 94.06 88 GLY A C 1
ATOM 704 O O . GLY A 1 88 ? 11.362 -6.306 -3.433 1.00 94.06 88 GLY A O 1
ATOM 705 N N . PHE A 1 89 ? 10.438 -6.056 -5.463 1.00 95.06 89 PHE A N 1
ATOM 706 C CA . PHE A 1 89 ? 9.840 -4.738 -5.234 1.00 95.06 89 PHE A CA 1
ATOM 707 C C . PHE A 1 89 ? 8.311 -4.823 -5.326 1.00 95.06 89 PHE A C 1
ATOM 709 O O . PHE A 1 89 ? 7.724 -4.688 -6.398 1.00 95.06 89 PHE A O 1
ATOM 716 N N . SER A 1 90 ? 7.640 -5.059 -4.198 1.00 93.44 90 SER A N 1
ATOM 717 C CA . SER A 1 90 ? 6.176 -5.145 -4.170 1.00 93.44 90 SER A CA 1
ATOM 718 C C . SER A 1 90 ? 5.538 -3.767 -3.995 1.00 93.44 90 SER A C 1
ATOM 720 O O . SER A 1 90 ? 5.837 -3.050 -3.043 1.00 93.44 90 SER A O 1
ATOM 722 N N . VAL A 1 91 ? 4.578 -3.443 -4.860 1.00 94.56 91 VAL A N 1
ATOM 723 C CA . VAL A 1 91 ? 3.692 -2.280 -4.710 1.00 94.56 91 VAL A CA 1
ATOM 724 C C . VAL A 1 91 ? 2.292 -2.771 -4.359 1.00 94.56 91 VAL A C 1
ATOM 726 O O . VAL A 1 91 ? 1.816 -3.749 -4.933 1.00 94.56 91 VAL A O 1
ATOM 729 N N . ASN A 1 92 ? 1.639 -2.117 -3.401 1.00 94.94 92 ASN A N 1
ATOM 730 C CA . ASN A 1 92 ? 0.259 -2.415 -3.040 1.00 94.94 92 ASN A CA 1
ATOM 731 C C . ASN A 1 92 ? -0.697 -1.594 -3.923 1.00 94.94 92 ASN A C 1
ATOM 733 O O . ASN A 1 92 ? -0.548 -0.375 -4.026 1.00 94.94 92 ASN A O 1
ATOM 737 N N . LEU A 1 93 ? -1.695 -2.242 -4.516 1.00 94.94 93 LEU A N 1
ATOM 738 C CA . LEU A 1 93 ? -2.792 -1.574 -5.215 1.00 94.94 93 LEU A CA 1
ATOM 739 C C . LEU A 1 93 ? -3.750 -0.964 -4.187 1.00 94.94 93 LEU A C 1
ATOM 741 O O . LEU A 1 93 ? -4.122 -1.633 -3.221 1.00 94.94 93 LEU A O 1
ATOM 745 N N . SER A 1 94 ? -4.139 0.294 -4.379 1.00 94.62 94 SER A N 1
ATOM 746 C CA . SER A 1 94 ? -5.006 1.019 -3.449 1.00 94.62 94 SER A CA 1
ATOM 747 C C . SER A 1 94 ? -6.454 1.053 -3.938 1.00 94.62 94 SER A C 1
ATOM 749 O O . SER A 1 94 ? -6.800 1.782 -4.869 1.00 94.62 94 SER A O 1
ATOM 751 N N . ALA A 1 95 ? -7.311 0.292 -3.264 1.00 95.81 95 ALA A N 1
ATOM 752 C CA . ALA A 1 95 ? -8.747 0.255 -3.478 1.00 95.81 95 ALA A CA 1
ATOM 753 C C . ALA A 1 95 ? -9.467 1.389 -2.733 1.00 95.81 95 ALA A C 1
ATOM 755 O O . ALA A 1 95 ? -9.108 1.765 -1.613 1.00 95.81 95 ALA A O 1
ATOM 756 N N . ASN A 1 96 ? -10.543 1.885 -3.341 1.00 95.06 96 ASN A N 1
ATOM 757 C CA . ASN A 1 96 ? -11.362 2.967 -2.784 1.00 95.06 96 ASN A CA 1
ATOM 758 C C . ASN A 1 96 ? -12.485 2.457 -1.870 1.00 95.06 96 ASN A C 1
ATOM 760 O O . ASN A 1 96 ? -12.992 3.219 -1.056 1.00 95.06 96 ASN A O 1
ATOM 764 N N . ASN A 1 97 ? -12.863 1.187 -2.014 1.00 95.75 97 ASN A N 1
ATOM 765 C CA . ASN A 1 97 ? -13.866 0.488 -1.218 1.00 95.75 97 ASN A CA 1
ATOM 766 C C . ASN A 1 97 ? -13.628 -1.030 -1.323 1.00 95.75 97 ASN A C 1
ATOM 768 O O . ASN A 1 97 ? -12.757 -1.481 -2.074 1.00 95.75 97 ASN A O 1
ATOM 772 N N . VAL A 1 98 ? -14.387 -1.817 -0.559 1.00 96.75 98 VAL A N 1
ATOM 773 C CA . VAL A 1 98 ? -14.213 -3.278 -0.476 1.00 96.75 98 VAL A CA 1
ATOM 774 C C . VAL A 1 98 ? -14.546 -4.020 -1.776 1.00 96.75 98 VAL A C 1
ATOM 776 O O . VAL A 1 98 ? -13.882 -5.009 -2.060 1.00 96.75 98 VAL A O 1
ATOM 779 N N . GLY A 1 99 ? -15.482 -3.524 -2.593 1.00 96.06 99 GLY A N 1
ATOM 780 C CA . GLY A 1 99 ? -15.798 -4.122 -3.899 1.00 96.06 99 GLY A CA 1
ATOM 781 C C . GLY A 1 99 ? -14.679 -3.906 -4.922 1.00 96.06 99 GLY A C 1
ATOM 782 O O . GLY A 1 99 ? -14.212 -4.846 -5.553 1.00 96.06 99 GLY A O 1
ATOM 783 N N . HIS A 1 100 ? -14.132 -2.690 -4.996 1.00 97.00 100 HIS A N 1
ATOM 784 C CA . HIS A 1 100 ? -12.944 -2.413 -5.809 1.00 97.00 100 HIS A CA 1
ATOM 785 C C . HIS A 1 100 ? -11.731 -3.227 -5.320 1.00 97.00 100 HIS A C 1
ATOM 787 O O . HIS A 1 100 ? -10.881 -3.632 -6.109 1.00 97.00 100 HIS A O 1
ATOM 793 N N . ALA A 1 101 ? -11.640 -3.521 -4.019 1.00 97.12 101 ALA A N 1
ATOM 794 C CA . ALA A 1 101 ? -10.583 -4.392 -3.516 1.00 97.12 101 ALA A CA 1
ATOM 795 C C . ALA A 1 101 ? -10.710 -5.824 -4.064 1.00 97.12 101 ALA A C 1
ATOM 797 O O . ALA A 1 101 ? -9.690 -6.405 -4.435 1.00 97.12 101 ALA A O 1
ATOM 798 N N . ASP A 1 102 ? -11.933 -6.349 -4.178 1.00 97.12 102 ASP A N 1
ATOM 799 C CA . ASP A 1 102 ? -12.216 -7.656 -4.787 1.00 97.12 102 ASP A CA 1
ATOM 800 C C . ASP A 1 102 ? -11.845 -7.717 -6.273 1.00 97.12 102 ASP A C 1
ATOM 802 O O . ASP A 1 102 ? -11.354 -8.736 -6.762 1.00 97.12 102 ASP A O 1
ATOM 806 N N . GLU A 1 103 ? -12.011 -6.618 -7.003 1.00 96.94 103 GLU A N 1
ATOM 807 C CA . GLU A 1 103 ? -11.521 -6.508 -8.379 1.00 96.94 103 GLU A CA 1
ATOM 808 C C . GLU A 1 103 ? -9.990 -6.570 -8.429 1.00 96.94 103 GLU A C 1
ATOM 810 O O . GLU A 1 103 ? -9.418 -7.351 -9.189 1.00 96.94 103 GLU A O 1
ATOM 815 N N . LEU A 1 104 ? -9.312 -5.798 -7.576 1.00 96.31 104 LEU A N 1
ATOM 816 C CA . LEU A 1 104 ? -7.857 -5.670 -7.623 1.00 96.31 104 LEU A CA 1
ATOM 817 C C . LEU A 1 104 ? -7.116 -6.939 -7.178 1.00 96.31 104 LEU A C 1
ATOM 819 O O . LEU A 1 104 ? -6.044 -7.237 -7.716 1.00 96.31 104 LEU A O 1
ATOM 823 N N . VAL A 1 105 ? -7.659 -7.714 -6.229 1.00 95.12 105 VAL A N 1
ATOM 824 C CA . VAL A 1 105 ? -6.996 -8.947 -5.754 1.00 95.12 105 VAL A CA 1
ATOM 825 C C . VAL A 1 105 ? -6.874 -9.998 -6.857 1.00 95.12 105 VAL A C 1
ATOM 827 O O . VAL A 1 105 ? -5.924 -10.784 -6.847 1.00 95.12 105 VAL A O 1
ATOM 830 N N . LYS A 1 106 ? -7.757 -9.962 -7.866 1.00 94.94 106 LYS A N 1
ATOM 831 C CA . LYS A 1 106 ? -7.735 -10.870 -9.028 1.00 94.94 106 LYS A CA 1
ATOM 832 C C . LYS A 1 106 ? -6.443 -10.741 -9.842 1.00 94.94 106 LYS A C 1
ATOM 834 O O . LYS A 1 106 ? -6.068 -11.663 -10.562 1.00 94.94 106 LYS A O 1
ATOM 839 N N . HIS A 1 107 ? -5.699 -9.642 -9.691 1.00 94.56 107 HIS A N 1
ATOM 840 C CA . HIS A 1 107 ? -4.404 -9.464 -10.347 1.00 94.56 107 HIS A CA 1
ATOM 841 C C . HIS A 1 107 ? -3.233 -10.178 -9.648 1.00 94.56 107 HIS A C 1
ATOM 843 O O . HIS A 1 107 ? -2.129 -10.197 -10.206 1.00 94.56 107 HIS A O 1
ATOM 849 N N . GLY A 1 108 ? -3.432 -10.788 -8.474 1.00 92.31 108 GLY A N 1
ATOM 850 C CA . GLY A 1 108 ? -2.366 -11.498 -7.751 1.00 92.31 108 GLY A CA 1
ATOM 851 C C . GLY A 1 108 ? -1.266 -10.565 -7.225 1.00 92.31 108 GLY A C 1
ATOM 852 O O . GLY A 1 108 ? -0.092 -10.941 -7.153 1.00 92.31 108 GLY A O 1
ATOM 853 N N . LEU A 1 109 ? -1.638 -9.321 -6.922 1.00 93.56 109 LEU A N 1
ATOM 854 C CA . LEU A 1 109 ? -0.805 -8.317 -6.266 1.00 93.56 109 LEU A CA 1
ATOM 855 C C . LEU A 1 109 ? -1.427 -7.969 -4.912 1.00 93.56 109 LEU A C 1
ATOM 857 O O . LEU A 1 109 ? -2.622 -8.161 -4.694 1.00 93.56 109 LEU A O 1
ATOM 861 N N . ASN A 1 110 ? -0.622 -7.440 -3.992 1.00 94.62 110 ASN A N 1
ATOM 862 C CA . ASN A 1 110 ? -1.139 -7.009 -2.698 1.00 94.62 110 ASN A CA 1
ATOM 863 C C . ASN A 1 110 ? -2.127 -5.851 -2.871 1.00 94.62 110 ASN A C 1
ATOM 865 O O . ASN A 1 110 ? -1.822 -4.880 -3.561 1.00 94.62 110 ASN A O 1
ATOM 869 N N . VAL A 1 111 ? -3.257 -5.908 -2.168 1.00 95.19 111 VAL A N 1
ATOM 870 C CA . VAL A 1 111 ? -4.282 -4.856 -2.192 1.00 95.19 111 VAL A CA 1
ATOM 871 C C . VAL A 1 111 ? -4.472 -4.262 -0.811 1.00 95.19 111 VAL A C 1
ATOM 873 O O . VAL A 1 111 ? -4.598 -4.989 0.178 1.00 95.19 111 VAL A O 1
ATOM 876 N N . VAL A 1 112 ? -4.499 -2.940 -0.734 1.00 95.69 112 VAL A N 1
ATOM 877 C CA . VAL A 1 112 ? -4.974 -2.207 0.437 1.00 95.69 112 VAL A CA 1
ATOM 878 C C . VAL A 1 112 ? -6.264 -1.483 0.112 1.00 95.69 112 VAL A C 1
ATOM 880 O O . VAL A 1 112 ? -6.521 -1.181 -1.046 1.00 95.69 112 VAL A O 1
ATOM 883 N N . VAL A 1 113 ? -7.076 -1.201 1.122 1.00 96.94 113 VAL A N 1
ATOM 884 C CA . VAL A 1 113 ? -8.402 -0.618 0.921 1.00 96.94 113 VAL A CA 1
ATOM 885 C C . VAL A 1 113 ? -8.676 0.480 1.927 1.00 96.94 113 VAL A C 1
ATOM 887 O O . VAL A 1 113 ? -8.318 0.370 3.100 1.00 96.94 113 VAL A O 1
ATOM 890 N N . VAL A 1 114 ? -9.322 1.547 1.475 1.00 96.19 114 VAL A N 1
ATOM 891 C CA . VAL A 1 114 ? -9.899 2.539 2.377 1.00 96.19 114 VAL A CA 1
ATOM 892 C C . VAL A 1 114 ? -11.175 1.977 2.995 1.00 96.19 114 VAL A C 1
ATOM 894 O O . VAL A 1 114 ? -12.043 1.464 2.294 1.00 96.19 114 VAL A O 1
ATOM 897 N N . LEU A 1 115 ? -11.288 2.082 4.315 1.00 96.81 115 LEU A N 1
ATOM 898 C CA . LEU A 1 115 ? -12.455 1.648 5.068 1.00 96.81 115 LEU A CA 1
ATOM 899 C C . LEU A 1 115 ? -13.277 2.849 5.553 1.00 96.81 115 LEU A C 1
ATOM 901 O O . LEU A 1 115 ? -12.706 3.912 5.827 1.00 96.81 115 LEU A O 1
ATOM 905 N N . PRO A 1 116 ? -14.599 2.679 5.717 1.00 96.00 116 PRO A N 1
ATOM 906 C CA . PRO A 1 116 ? -15.450 3.668 6.365 1.00 96.00 116 PRO A CA 1
ATOM 907 C C . PRO A 1 116 ? -14.950 4.071 7.766 1.00 96.00 116 PRO A C 1
ATOM 909 O O . PRO A 1 116 ? -14.202 3.337 8.424 1.00 96.00 116 PRO A O 1
ATOM 912 N N . THR A 1 117 ? -15.348 5.257 8.232 1.00 94.81 117 THR A N 1
ATOM 913 C CA . THR A 1 117 ? -14.950 5.818 9.541 1.00 94.81 117 THR A CA 1
ATOM 914 C C . THR A 1 117 ? -15.307 4.924 10.725 1.00 94.81 117 THR A C 1
ATOM 916 O O . THR A 1 117 ? -14.639 4.980 11.748 1.00 94.81 117 THR A O 1
ATOM 919 N N . GLU A 1 118 ? -16.301 4.060 10.572 1.00 94.38 118 GLU A N 1
ATOM 920 C CA . GLU A 1 118 ? -16.754 3.074 11.548 1.00 94.38 118 GLU A CA 1
ATOM 921 C C . GLU A 1 118 ? -15.623 2.113 11.940 1.00 94.38 118 GLU A C 1
ATOM 923 O O . GLU A 1 118 ? -15.605 1.607 13.055 1.00 94.38 118 GLU A O 1
ATOM 928 N N . TYR A 1 119 ? -14.631 1.892 11.075 1.00 95.81 119 TYR A N 1
ATOM 929 C CA . TYR A 1 119 ? -13.467 1.064 11.401 1.00 95.81 119 TYR A CA 1
ATOM 930 C C . TYR A 1 119 ? -12.387 1.814 12.204 1.00 95.81 119 TYR A C 1
ATOM 932 O O . TYR A 1 119 ? -11.433 1.187 12.679 1.00 95.81 119 TYR A O 1
ATOM 940 N N . ALA A 1 120 ? -12.492 3.139 12.351 1.00 93.94 120 ALA A N 1
ATOM 941 C CA . ALA A 1 120 ? -11.548 3.951 13.115 1.00 93.94 120 ALA A CA 1
ATOM 942 C C . ALA A 1 120 ? -11.807 3.830 14.622 1.00 93.94 120 ALA A C 1
ATOM 944 O O . ALA A 1 120 ? -12.944 3.628 15.050 1.00 93.94 120 ALA A O 1
ATOM 945 N N . ARG A 1 121 ? -10.747 3.961 15.429 1.00 94.31 121 ARG A N 1
ATOM 946 C CA . ARG A 1 121 ? -10.873 4.106 16.884 1.00 94.31 121 ARG A CA 1
ATOM 947 C C . ARG A 1 121 ? -11.349 5.519 17.208 1.00 94.31 121 ARG A C 1
ATOM 949 O O . ARG A 1 121 ? -10.794 6.482 16.674 1.00 94.31 121 ARG A O 1
ATOM 956 N N . GLU A 1 122 ? -12.338 5.637 18.084 1.00 91.25 122 GLU A N 1
ATOM 957 C CA . GLU A 1 122 ? -12.796 6.944 18.561 1.00 91.25 122 GLU A CA 1
ATOM 958 C C . GLU A 1 122 ? -11.826 7.527 19.604 1.00 91.25 122 GLU A C 1
ATOM 960 O O . GLU A 1 122 ? -11.000 6.820 20.184 1.00 91.25 122 GLU A O 1
ATOM 965 N N . LYS A 1 123 ? -11.870 8.848 19.817 1.00 87.38 123 LYS A N 1
ATOM 966 C CA . LYS A 1 123 ? -10.860 9.559 20.621 1.00 87.38 123 LYS A CA 1
ATOM 967 C C . LYS A 1 123 ? -10.852 9.121 22.089 1.00 87.38 123 LYS A C 1
ATOM 969 O O . LYS A 1 123 ? -9.776 8.918 22.647 1.00 87.38 123 LYS A O 1
ATOM 974 N N . GLU A 1 124 ? -12.025 8.989 22.696 1.00 91.81 124 GLU A N 1
ATOM 975 C CA . GLU A 1 124 ? -12.187 8.572 24.093 1.00 91.81 124 GLU A CA 1
ATOM 976 C C . GLU A 1 124 ? -12.351 7.047 24.261 1.00 91.81 124 GLU A C 1
ATOM 978 O O . GLU A 1 124 ? -12.537 6.569 25.376 1.00 91.81 124 GLU A O 1
ATOM 983 N N . GLU A 1 125 ? -12.271 6.272 23.177 1.00 93.38 125 GLU A N 1
ATOM 984 C CA . GLU A 1 125 ? -12.496 4.826 23.196 1.00 93.38 125 GLU A CA 1
ATOM 985 C C . GLU A 1 125 ? -11.232 4.058 23.604 1.00 93.38 125 GLU A C 1
ATOM 987 O O . GLU A 1 125 ? -10.151 4.207 23.020 1.00 93.38 125 GLU A O 1
ATOM 992 N N . THR A 1 126 ? -11.365 3.173 24.591 1.00 94.25 126 THR A N 1
ATOM 993 C CA . THR A 1 126 ? -10.284 2.269 24.982 1.00 94.25 126 THR A CA 1
ATOM 994 C C . THR A 1 126 ? -10.034 1.209 23.908 1.00 94.25 126 THR A C 1
ATOM 996 O O . THR A 1 126 ? -10.911 0.810 23.143 1.00 94.25 126 THR A O 1
ATOM 999 N N . ASN A 1 127 ? -8.829 0.639 23.888 1.00 91.38 127 ASN A N 1
ATOM 1000 C CA . ASN A 1 127 ? -8.498 -0.448 22.962 1.00 91.38 127 ASN A CA 1
ATOM 1001 C C . ASN A 1 127 ? -9.355 -1.718 23.147 1.00 91.38 127 ASN A C 1
ATOM 1003 O O . ASN A 1 127 ? -9.397 -2.556 22.243 1.00 91.38 127 ASN A O 1
ATOM 1007 N N . THR A 1 128 ? -9.982 -1.903 24.310 1.00 94.25 128 THR A N 1
ATOM 1008 C CA . THR A 1 128 ? -10.893 -3.027 24.573 1.00 94.25 128 THR A CA 1
ATOM 1009 C C . THR A 1 128 ? -12.258 -2.761 23.947 1.00 94.25 128 THR A C 1
ATOM 1011 O O . THR A 1 128 ? -12.755 -3.610 23.208 1.00 94.25 128 THR A O 1
ATOM 1014 N N . GLU A 1 129 ? -12.818 -1.569 24.165 1.00 95.56 129 GLU A N 1
ATOM 1015 C CA . GLU A 1 129 ? -14.086 -1.132 23.562 1.00 95.56 129 GLU A CA 1
ATOM 1016 C C . GLU A 1 129 ? -13.990 -1.110 22.035 1.00 95.56 129 GLU A C 1
ATOM 1018 O O . GLU A 1 129 ? -14.823 -1.710 21.355 1.00 95.56 129 GLU A O 1
ATOM 1023 N N . TYR A 1 130 ? -12.893 -0.559 21.506 1.00 95.44 130 TYR A N 1
ATOM 1024 C CA . TYR A 1 130 ? -12.611 -0.550 20.074 1.00 95.44 130 TYR A CA 1
ATOM 1025 C C . TYR A 1 130 ? -12.642 -1.948 19.464 1.00 95.44 130 TYR A C 1
ATOM 1027 O O . TYR A 1 130 ? -13.279 -2.172 18.439 1.00 95.44 130 TYR A O 1
ATOM 1035 N N . ARG A 1 131 ? -11.973 -2.923 20.094 1.00 92.75 131 ARG A N 1
ATOM 1036 C CA . ARG A 1 131 ? -11.952 -4.304 19.592 1.00 92.75 131 ARG A CA 1
ATOM 1037 C C . ARG A 1 131 ? -13.323 -4.964 19.671 1.00 92.75 131 ARG A C 1
ATOM 1039 O O . ARG A 1 131 ? -13.677 -5.709 18.758 1.00 92.75 131 ARG A O 1
ATOM 1046 N N . ALA A 1 132 ? -14.082 -4.705 20.734 1.00 94.06 132 ALA A N 1
ATOM 1047 C CA . ALA A 1 132 ? -15.441 -5.214 20.874 1.00 94.06 132 ALA A CA 1
ATOM 1048 C C . ALA A 1 132 ? -16.353 -4.671 19.763 1.00 94.06 132 ALA A C 1
ATOM 1050 O O . ALA A 1 132 ? -17.058 -5.449 19.123 1.00 94.06 132 ALA A O 1
ATOM 1051 N N . ARG A 1 133 ? -16.268 -3.370 19.463 1.00 94.75 133 ARG A N 1
ATOM 1052 C CA . ARG A 1 133 ? -17.018 -2.734 18.374 1.00 94.75 133 ARG A CA 1
ATOM 1053 C C . ARG A 1 133 ? -16.544 -3.186 16.997 1.00 94.75 133 ARG A C 1
ATOM 1055 O O . ARG A 1 133 ? -17.356 -3.546 16.159 1.00 94.75 133 ARG A O 1
ATOM 1062 N N . LEU A 1 134 ? -15.237 -3.255 16.763 1.00 94.25 134 LEU A N 1
ATOM 1063 C CA . LEU A 1 134 ? -14.682 -3.741 15.499 1.00 94.25 134 LEU A CA 1
ATOM 1064 C C . LEU A 1 134 ? -15.136 -5.179 15.186 1.00 94.25 134 LEU A C 1
ATOM 1066 O O . LEU A 1 134 ? -15.274 -5.545 14.022 1.00 94.25 134 LEU A O 1
ATOM 1070 N N . ASN A 1 135 ? -15.397 -6.002 16.208 1.00 92.75 135 ASN A N 1
ATOM 1071 C CA . ASN A 1 135 ? -15.895 -7.363 16.019 1.00 92.75 135 ASN A CA 1
ATOM 1072 C C . ASN A 1 135 ? -17.311 -7.445 15.436 1.00 92.75 135 ASN A C 1
ATOM 1074 O O . ASN A 1 135 ? -17.625 -8.494 14.873 1.00 92.75 135 ASN A O 1
ATOM 1078 N N . SER A 1 136 ? -18.132 -6.397 15.557 1.00 93.94 136 SER A N 1
ATOM 1079 C CA . SER A 1 136 ? -19.466 -6.354 14.948 1.00 93.94 136 SER A CA 1
ATOM 1080 C C . SER A 1 136 ? -19.453 -5.887 13.489 1.00 93.94 136 SER A C 1
ATOM 1082 O O . SER A 1 136 ? -20.471 -6.000 12.811 1.00 93.94 136 SER A O 1
ATOM 1084 N N . LEU A 1 137 ? -18.314 -5.394 12.988 1.00 94.75 137 LEU A N 1
ATOM 1085 C CA . LEU A 1 137 ? -18.161 -4.967 11.599 1.00 94.75 137 LEU A CA 1
ATOM 1086 C C . LEU A 1 137 ? -17.759 -6.137 10.682 1.00 94.75 137 LEU A C 1
ATOM 1088 O O . LEU A 1 137 ? -17.115 -7.090 11.139 1.00 94.75 137 LEU A O 1
ATOM 1092 N N . PRO A 1 138 ? -18.089 -6.071 9.375 1.00 95.44 138 PRO A N 1
ATOM 1093 C CA . PRO A 1 138 ? -17.631 -7.049 8.396 1.00 95.44 138 PRO A CA 1
ATOM 1094 C C . PRO A 1 138 ? -16.106 -7.216 8.400 1.00 95.44 138 PRO A C 1
ATOM 1096 O O . PRO A 1 138 ? -15.341 -6.256 8.365 1.00 95.44 138 PRO A O 1
ATOM 1099 N N . LYS A 1 139 ? -15.655 -8.473 8.425 1.00 95.62 139 LYS A N 1
ATOM 1100 C CA . LYS A 1 139 ? -14.224 -8.843 8.400 1.00 95.62 139 LYS A CA 1
ATOM 1101 C C . LYS A 1 139 ? -13.776 -9.400 7.054 1.00 95.62 139 LYS A C 1
ATOM 1103 O O . LYS A 1 139 ? -12.614 -9.769 6.904 1.00 95.62 139 LYS A O 1
ATOM 1108 N N . HIS A 1 140 ? -14.702 -9.487 6.109 1.00 96.81 140 HIS A N 1
ATOM 1109 C CA . HIS A 1 140 ? -14.472 -9.968 4.760 1.00 96.81 140 HIS A CA 1
ATOM 1110 C C . HIS A 1 140 ? -15.160 -9.026 3.777 1.00 96.81 140 HIS A C 1
ATOM 1112 O O . HIS A 1 140 ? -16.156 -8.384 4.120 1.00 96.81 140 HIS A O 1
ATOM 1118 N N . THR A 1 141 ? -14.596 -8.932 2.584 1.00 96.56 141 THR A N 1
ATOM 1119 C CA . THR A 1 141 ? -15.225 -8.292 1.430 1.00 96.56 141 THR A CA 1
ATOM 1120 C C . THR A 1 141 ? -16.395 -9.146 0.903 1.00 96.56 141 THR A C 1
ATOM 1122 O O . THR A 1 141 ? -16.547 -10.294 1.343 1.00 96.56 141 THR A O 1
ATOM 1125 N N . PRO A 1 142 ? -17.224 -8.626 -0.024 1.00 95.81 142 PRO A N 1
ATOM 1126 C CA . PRO A 1 142 ? -18.274 -9.407 -0.683 1.00 95.81 142 PRO A CA 1
ATOM 1127 C C . PRO A 1 142 ? -17.789 -10.721 -1.318 1.00 95.81 142 PRO A C 1
ATOM 1129 O O . PRO A 1 142 ? -18.438 -11.746 -1.115 1.00 95.81 142 PRO A O 1
ATOM 1132 N N . ASP A 1 143 ? -16.621 -10.734 -1.977 1.00 96.06 143 ASP A N 1
ATOM 1133 C CA . ASP A 1 143 ? -16.037 -11.961 -2.557 1.00 96.06 143 ASP A CA 1
ATOM 1134 C C . ASP A 1 143 ? -15.307 -12.835 -1.505 1.00 96.06 143 ASP A C 1
ATOM 1136 O O . ASP A 1 143 ? -14.629 -13.807 -1.839 1.00 96.06 143 ASP A O 1
ATOM 1140 N N . GLY A 1 144 ? -15.432 -12.521 -0.210 1.00 95.88 144 GLY A N 1
ATOM 1141 C CA . GLY A 1 144 ? -14.906 -13.337 0.887 1.00 95.88 144 GLY A CA 1
ATOM 1142 C C . GLY A 1 144 ? -13.429 -13.107 1.219 1.00 95.88 144 GLY A C 1
ATOM 1143 O O . GLY A 1 144 ? -12.856 -13.858 2.012 1.00 95.88 144 GLY A O 1
ATOM 1144 N N . ASN A 1 145 ? -12.792 -12.064 0.679 1.00 96.06 145 ASN A N 1
ATOM 1145 C CA . ASN A 1 145 ? -11.402 -11.743 0.998 1.00 96.06 145 ASN A CA 1
ATOM 1146 C C . ASN A 1 145 ? -11.297 -11.146 2.403 1.00 96.06 145 ASN A C 1
ATOM 1148 O O . ASN A 1 145 ? -11.988 -10.189 2.751 1.00 96.06 145 ASN A O 1
ATOM 1152 N N . ARG A 1 146 ? -10.407 -11.693 3.236 1.00 96.81 146 ARG A N 1
ATOM 1153 C CA . ARG A 1 146 ? -10.227 -11.232 4.619 1.00 96.81 146 ARG A CA 1
ATOM 1154 C C . ARG A 1 146 ? -9.702 -9.797 4.666 1.00 96.81 146 ARG A C 1
ATOM 1156 O O . ARG A 1 146 ? -8.717 -9.469 4.009 1.00 96.81 146 ARG A O 1
ATOM 1163 N N . ILE A 1 147 ? -10.281 -8.983 5.543 1.00 96.94 147 ILE A N 1
ATOM 1164 C CA . ILE A 1 147 ? -9.853 -7.615 5.839 1.00 96.94 147 ILE A CA 1
ATOM 1165 C C . ILE A 1 147 ? -9.153 -7.593 7.203 1.00 96.94 147 ILE A C 1
ATOM 1167 O O . ILE A 1 147 ? -9.662 -8.111 8.199 1.00 96.94 147 ILE A O 1
ATOM 1171 N N . ALA A 1 148 ? -7.977 -6.972 7.263 1.00 95.56 148 ALA A N 1
ATOM 1172 C CA . ALA A 1 148 ? -7.273 -6.676 8.505 1.00 95.56 148 ALA A CA 1
ATOM 1173 C C . ALA A 1 148 ? -7.062 -5.164 8.630 1.00 95.56 148 ALA A C 1
ATOM 1175 O O . ALA A 1 148 ? -6.380 -4.557 7.805 1.00 95.56 148 ALA A O 1
ATOM 1176 N N . VAL A 1 149 ? -7.639 -4.547 9.664 1.00 96.56 149 VAL A N 1
ATOM 1177 C CA . VAL A 1 149 ? -7.466 -3.110 9.916 1.00 96.56 149 VAL A CA 1
ATOM 1178 C C . VAL A 1 149 ? -6.017 -2.821 10.302 1.00 96.56 149 VAL A C 1
ATOM 1180 O O . VAL A 1 149 ? -5.423 -3.534 11.112 1.00 96.56 149 VAL A O 1
ATOM 1183 N N . CYS A 1 150 ? -5.439 -1.776 9.712 1.00 95.62 150 CYS A N 1
ATOM 1184 C CA . CYS A 1 150 ? -4.072 -1.359 9.981 1.00 95.62 150 CYS A CA 1
ATOM 1185 C C . CYS A 1 150 ? -3.873 -1.038 11.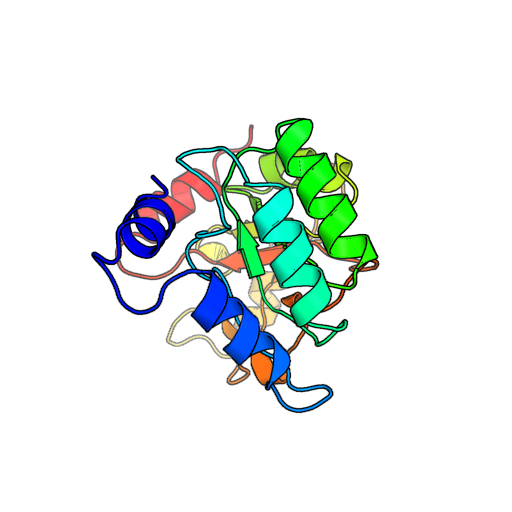478 1.00 95.62 150 CYS A C 1
ATOM 1187 O O . CYS A 1 150 ? -4.542 -0.151 12.006 1.00 95.62 150 CYS A O 1
ATOM 1189 N N . PRO A 1 151 ? -2.913 -1.676 12.175 1.00 94.75 151 PRO A N 1
ATOM 1190 C CA . PRO A 1 151 ? -2.707 -1.450 13.605 1.00 94.75 151 PRO A CA 1
ATOM 1191 C C . PRO A 1 151 ? -2.251 -0.030 13.944 1.00 94.75 151 PRO A C 1
ATOM 1193 O O . PRO A 1 151 ? -2.484 0.428 15.060 1.00 94.75 151 PRO A O 1
ATOM 1196 N N . ALA A 1 152 ? -1.663 0.699 12.993 1.0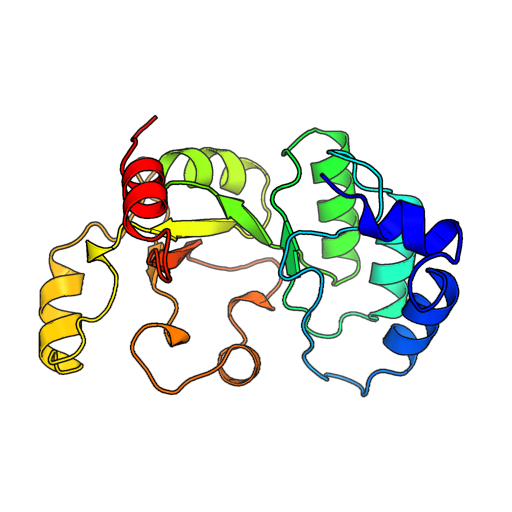0 93.44 152 ALA A N 1
ATOM 1197 C CA . ALA A 1 152 ? -1.264 2.092 13.191 1.00 93.44 152 ALA A CA 1
ATOM 1198 C C . ALA A 1 152 ? -2.460 3.046 13.386 1.00 93.44 152 ALA A C 1
ATOM 1200 O O . ALA A 1 152 ? -2.259 4.213 13.699 1.00 93.44 152 ALA A O 1
ATOM 1201 N N . THR A 1 153 ? -3.702 2.585 13.190 1.00 92.06 153 THR A N 1
ATOM 1202 C CA . THR A 1 153 ? -4.902 3.422 13.366 1.00 92.06 153 THR A CA 1
ATOM 1203 C C . THR A 1 153 ? -5.574 3.238 14.723 1.00 92.06 153 THR A C 1
ATOM 1205 O O . THR A 1 153 ? -6.544 3.930 15.017 1.00 92.06 153 THR A O 1
ATOM 1208 N N . TYR A 1 154 ? -5.087 2.305 15.545 1.00 92.19 154 TYR A N 1
ATOM 1209 C CA . TYR A 1 154 ? -5.634 2.021 16.876 1.00 92.19 154 TYR A CA 1
ATOM 1210 C C . TYR A 1 154 ? -4.568 1.590 17.900 1.00 92.19 154 TYR A C 1
ATOM 1212 O O . TYR A 1 154 ? -4.896 1.166 19.006 1.00 92.19 154 TYR A O 1
ATOM 1220 N N . THR A 1 155 ? -3.282 1.680 17.563 1.00 91.75 155 THR A N 1
ATOM 1221 C CA . THR A 1 155 ? -2.146 1.411 18.460 1.00 91.75 155 THR A CA 1
ATOM 1222 C C . THR A 1 155 ? -1.025 2.413 18.192 1.00 91.75 155 THR A C 1
ATOM 1224 O O . THR A 1 155 ? -1.056 3.110 17.183 1.00 91.75 155 THR A O 1
ATOM 1227 N N . GLU A 1 156 ? 0.004 2.416 19.038 1.00 92.06 156 GLU A N 1
ATOM 1228 C CA . GLU A 1 156 ? 1.193 3.271 18.887 1.00 92.06 156 GLU A CA 1
ATOM 1229 C C . GLU A 1 156 ? 2.221 2.735 17.868 1.00 92.06 156 GLU A C 1
ATOM 1231 O O . GLU A 1 156 ? 3.340 3.241 17.777 1.00 92.06 156 GLU A O 1
ATOM 1236 N N . THR A 1 157 ? 1.895 1.676 17.114 1.00 94.94 157 THR A N 1
ATOM 1237 C CA . THR A 1 157 ? 2.820 1.140 16.107 1.00 94.94 157 THR A CA 1
ATOM 1238 C C . THR A 1 157 ? 2.944 2.071 14.904 1.00 94.94 157 THR A C 1
ATOM 1240 O O . THR A 1 157 ? 2.021 2.804 14.554 1.00 94.94 157 THR A O 1
ATOM 1243 N N . ASN A 1 158 ? 4.066 1.981 14.195 1.00 92.81 158 ASN A N 1
ATOM 1244 C CA . ASN A 1 158 ? 4.261 2.664 12.921 1.00 92.81 158 ASN A CA 1
ATOM 1245 C C . ASN A 1 158 ? 4.543 1.682 11.774 1.00 92.81 158 ASN A C 1
ATOM 1247 O O . ASN A 1 158 ? 4.758 0.487 11.968 1.00 92.81 158 ASN A O 1
ATOM 1251 N N . CYS A 1 159 ? 4.548 2.201 10.545 1.00 91.88 159 CYS A N 1
ATOM 1252 C CA . CYS A 1 159 ? 4.718 1.397 9.334 1.00 91.88 159 CYS A CA 1
ATOM 1253 C C . CYS A 1 159 ? 6.022 0.580 9.324 1.00 91.88 159 CYS A C 1
ATOM 1255 O O . CYS A 1 159 ? 6.004 -0.562 8.871 1.00 91.88 159 CYS A O 1
ATOM 1257 N N . LEU A 1 160 ? 7.126 1.143 9.832 1.00 91.00 160 LEU A N 1
ATOM 1258 C CA . LEU A 1 160 ? 8.442 0.493 9.834 1.00 91.00 160 LEU A CA 1
ATOM 1259 C C . LEU A 1 160 ? 8.560 -0.586 10.919 1.00 91.00 160 LEU A C 1
ATOM 1261 O O . LEU A 1 160 ? 9.262 -1.571 10.721 1.00 91.00 160 LEU A O 1
ATOM 1265 N N . GLN A 1 161 ? 7.844 -0.429 12.036 1.00 93.44 161 GLN A N 1
ATOM 1266 C CA . GLN A 1 161 ? 7.717 -1.466 13.064 1.00 93.44 161 GLN A CA 1
ATOM 1267 C C . GLN A 1 161 ? 6.773 -2.594 12.627 1.00 93.44 161 GLN A C 1
ATOM 1269 O O . GLN A 1 161 ? 7.045 -3.763 12.879 1.00 93.44 161 GLN A O 1
ATOM 1274 N N . CYS A 1 162 ? 5.659 -2.253 11.971 1.00 94.31 162 CYS A N 1
ATOM 1275 C CA . CYS A 1 162 ? 4.643 -3.217 11.557 1.00 94.31 162 CYS A CA 1
ATOM 1276 C C . CYS A 1 162 ? 5.072 -4.042 10.332 1.00 94.31 162 CYS A C 1
ATOM 1278 O O . CYS A 1 162 ? 4.911 -5.262 10.313 1.00 94.31 162 CYS A O 1
ATOM 1280 N N . GLY A 1 163 ? 5.562 -3.391 9.273 1.00 92.69 163 GLY A N 1
ATOM 1281 C CA . GLY A 1 163 ? 6.072 -4.054 8.070 1.00 92.69 163 GLY A CA 1
ATOM 1282 C C . GLY A 1 163 ? 5.052 -4.808 7.208 1.00 92.69 163 GLY A C 1
ATOM 1283 O O . GLY A 1 163 ? 5.422 -5.335 6.161 1.00 92.69 163 GLY A O 1
ATOM 1284 N N . ALA A 1 164 ? 3.768 -4.861 7.582 1.00 93.00 164 ALA A N 1
ATOM 1285 C CA . ALA A 1 164 ? 2.760 -5.668 6.883 1.00 93.00 164 ALA A CA 1
ATOM 1286 C C . ALA A 1 164 ? 2.572 -5.284 5.404 1.00 93.00 164 ALA A C 1
ATOM 1288 O O . ALA A 1 164 ? 2.294 -6.143 4.569 1.00 93.00 164 ALA A O 1
ATOM 1289 N N . CYS A 1 165 ? 2.748 -4.003 5.071 1.00 93.81 165 CYS A N 1
ATOM 1290 C CA . CYS A 1 165 ? 2.652 -3.507 3.695 1.00 93.81 165 CYS A CA 1
ATOM 1291 C C . CYS A 1 165 ? 3.947 -3.682 2.881 1.00 93.81 165 CYS A C 1
ATOM 1293 O O . CYS A 1 165 ? 3.920 -3.421 1.684 1.00 93.81 165 CYS A O 1
ATOM 1295 N N . ALA A 1 166 ? 5.050 -4.119 3.504 1.00 93.19 166 ALA A N 1
ATOM 1296 C CA . ALA A 1 166 ? 6.320 -4.402 2.828 1.00 93.19 166 ALA A CA 1
ATOM 1297 C C . ALA A 1 166 ? 6.501 -5.882 2.454 1.00 93.19 166 ALA A C 1
ATOM 1299 O O . ALA A 1 166 ? 7.481 -6.238 1.802 1.00 93.19 166 ALA A O 1
ATOM 1300 N N . LYS A 1 167 ? 5.596 -6.761 2.906 1.00 84.62 167 LYS A N 1
ATOM 1301 C CA . LYS A 1 167 ? 5.637 -8.192 2.587 1.00 84.62 167 LYS A CA 1
ATOM 1302 C C . LYS A 1 167 ? 5.242 -8.415 1.130 1.00 84.62 167 LYS A C 1
ATOM 1304 O O . LYS A 1 167 ? 4.158 -8.003 0.732 1.00 84.62 167 LYS A O 1
ATOM 1309 N N . SER A 1 168 ? 6.075 -9.110 0.365 1.00 75.62 168 SER A N 1
ATOM 1310 C CA . SER A 1 168 ? 5.759 -9.532 -1.004 1.00 75.62 168 SER A CA 1
ATOM 1311 C C . SER A 1 168 ? 4.975 -10.850 -1.018 1.00 75.62 168 SER A C 1
ATOM 1313 O O . SER A 1 168 ? 5.231 -11.724 -0.193 1.00 75.62 168 SER A O 1
ATOM 1315 N N . GLY A 1 169 ? 4.070 -11.009 -1.986 1.00 62.94 169 GLY A N 1
ATOM 1316 C CA . GLY A 1 169 ? 3.615 -12.316 -2.483 1.00 62.94 169 GLY A CA 1
ATOM 1317 C C . GLY A 1 169 ? 2.535 -13.057 -1.690 1.00 62.94 169 GLY A C 1
ATOM 1318 O O . GLY A 1 169 ? 1.650 -13.600 -2.328 1.00 62.94 169 GLY A O 1
ATOM 1319 N N . ASP A 1 170 ? 2.543 -13.038 -0.353 1.00 62.28 170 ASP A N 1
ATOM 1320 C CA . ASP A 1 170 ? 1.686 -13.938 0.448 1.00 62.28 170 ASP A CA 1
ATOM 1321 C C . ASP A 1 170 ? 0.998 -13.235 1.624 1.00 62.28 170 ASP A C 1
ATOM 1323 O O . ASP A 1 170 ? 1.163 -13.593 2.798 1.00 62.28 170 ASP A O 1
ATOM 1327 N N . ARG A 1 171 ? 0.215 -12.188 1.343 1.00 78.31 171 ARG A N 1
ATOM 1328 C CA . ARG A 1 171 ? -0.616 -11.588 2.390 1.00 78.31 171 ARG A CA 1
ATOM 1329 C C . ARG A 1 171 ? -1.993 -12.240 2.420 1.00 78.31 171 ARG A C 1
ATOM 1331 O O . ARG A 1 171 ? -2.805 -12.041 1.530 1.00 78.31 171 ARG A O 1
ATOM 1338 N N . SER A 1 172 ? -2.287 -12.930 3.520 1.00 81.81 172 SER A N 1
ATOM 1339 C CA . SER A 1 172 ? -3.578 -13.587 3.782 1.00 81.81 172 SER A CA 1
ATOM 1340 C C . SER A 1 172 ? -4.754 -12.633 4.041 1.00 81.81 172 SER A C 1
ATOM 1342 O O . SER A 1 172 ? -5.847 -13.084 4.381 1.00 81.81 172 SER A O 1
ATOM 1344 N N . ALA A 1 173 ? -4.537 -11.320 3.948 1.00 93.50 173 ALA A N 1
ATOM 1345 C CA . ALA A 1 173 ? -5.561 -10.313 4.177 1.00 93.50 173 ALA A CA 1
ATOM 1346 C C . ALA A 1 173 ? -5.293 -9.037 3.370 1.00 93.50 173 ALA A C 1
ATOM 1348 O O . ALA A 1 173 ? -4.148 -8.621 3.176 1.00 93.50 173 ALA A O 1
ATOM 1349 N N . ILE A 1 174 ? -6.363 -8.362 2.977 1.00 96.56 174 ILE A N 1
ATOM 1350 C CA . ILE A 1 174 ? -6.352 -6.982 2.500 1.00 96.56 174 ILE A CA 1
ATOM 1351 C C . ILE A 1 174 ? -6.144 -6.079 3.722 1.00 96.56 174 ILE A C 1
ATOM 1353 O O . ILE A 1 174 ? -6.838 -6.227 4.732 1.00 96.56 174 ILE A O 1
ATOM 1357 N N . ILE A 1 175 ? -5.181 -5.152 3.664 1.00 96.75 175 ILE A N 1
ATOM 1358 C CA . ILE A 1 175 ? -4.980 -4.191 4.761 1.00 96.75 175 ILE A CA 1
ATOM 1359 C C . ILE A 1 175 ? -5.947 -3.028 4.578 1.00 96.75 175 ILE A C 1
ATOM 1361 O O . ILE A 1 175 ? -5.919 -2.345 3.556 1.00 96.75 175 ILE A O 1
ATOM 1365 N N . GLY A 1 176 ? -6.790 -2.819 5.582 1.00 96.81 176 GLY A N 1
ATOM 1366 C CA . GLY A 1 176 ? -7.783 -1.761 5.617 1.00 96.81 176 GLY A CA 1
ATOM 1367 C C . GLY A 1 176 ? -7.296 -0.519 6.357 1.00 96.81 176 GLY A C 1
ATOM 1368 O O . GLY A 1 176 ? -6.764 -0.617 7.465 1.00 96.81 176 GLY A O 1
ATOM 1369 N N . PHE A 1 177 ? -7.520 0.651 5.771 1.00 95.56 177 PHE A N 1
ATOM 1370 C CA . PHE A 1 177 ? -7.197 1.953 6.345 1.00 95.56 177 PHE A CA 1
ATOM 1371 C C . PHE A 1 177 ? -8.480 2.757 6.572 1.00 95.56 177 PHE A C 1
ATOM 1373 O O . PHE A 1 177 ? -9.057 3.245 5.600 1.00 95.56 177 PHE A O 1
ATOM 1380 N N . PRO A 1 178 ? -8.939 2.928 7.823 1.00 95.75 178 PRO A N 1
ATOM 1381 C CA . PRO A 1 178 ? -10.083 3.779 8.112 1.00 95.75 178 PRO A CA 1
ATOM 1382 C C . PRO A 1 178 ? -9.876 5.212 7.609 1.00 95.75 178 PRO A C 1
ATOM 1384 O O . PRO A 1 178 ? -8.788 5.794 7.729 1.00 95.75 178 PRO A O 1
ATOM 1387 N N . ALA A 1 179 ? -10.936 5.785 7.043 1.00 93.75 179 ALA A N 1
ATOM 1388 C CA . ALA A 1 179 ? -10.955 7.161 6.578 1.00 93.75 179 ALA A CA 1
ATOM 1389 C C . ALA A 1 179 ? -10.614 8.130 7.724 1.00 93.75 179 ALA A C 1
ATOM 1391 O O . ALA A 1 179 ? -11.197 8.082 8.808 1.00 93.75 179 ALA A O 1
ATOM 1392 N N . HIS A 1 180 ? -9.675 9.041 7.478 1.00 89.38 180 HIS A N 1
ATOM 1393 C CA . HIS A 1 180 ? -9.163 9.979 8.477 1.00 89.38 180 HIS A CA 1
ATOM 1394 C C . HIS A 1 180 ? -8.924 11.371 7.872 1.00 89.38 180 HIS A C 1
ATOM 1396 O O . HIS A 1 180 ? -9.097 11.597 6.674 1.00 89.38 180 HIS A O 1
ATOM 1402 N N . GLY A 1 181 ? -8.560 12.332 8.725 1.00 86.62 181 GLY A N 1
ATOM 1403 C CA . GLY A 1 181 ? -8.278 13.709 8.321 1.00 86.62 181 GLY A CA 1
ATOM 1404 C C . GLY A 1 181 ? -9.522 14.552 8.022 1.00 86.62 181 GLY A C 1
ATOM 1405 O O . GLY A 1 181 ? -10.654 14.198 8.357 1.00 86.62 181 GLY A O 1
ATOM 1406 N N . THR A 1 182 ? -9.301 15.705 7.393 1.00 85.56 182 THR A N 1
ATOM 1407 C CA . THR A 1 182 ? -10.331 16.733 7.156 1.00 85.56 182 THR A CA 1
ATOM 1408 C C . THR A 1 182 ? -11.415 16.284 6.176 1.00 85.56 182 THR A C 1
ATOM 1410 O O . THR A 1 182 ? -12.572 16.670 6.320 1.00 85.56 182 THR A O 1
ATOM 1413 N N . LYS A 1 183 ? -11.072 15.411 5.220 1.00 87.12 183 LYS A N 1
ATOM 1414 C CA . LYS A 1 183 ? -12.003 14.858 4.222 1.00 87.12 183 LYS A CA 1
ATOM 1415 C C . LYS A 1 183 ? -12.612 13.509 4.623 1.00 87.12 183 LYS A C 1
ATOM 1417 O O . LYS A 1 183 ? -13.252 12.871 3.791 1.00 87.12 183 LYS A O 1
ATOM 1422 N N . LYS A 1 184 ? -12.469 13.073 5.885 1.00 87.75 184 LYS A N 1
ATOM 1423 C CA . LYS A 1 184 ? -12.898 11.731 6.324 1.00 87.75 184 LYS A CA 1
ATOM 1424 C C . LYS A 1 184 ? -14.354 11.399 6.000 1.00 87.75 184 LYS A C 1
ATOM 1426 O O . LYS A 1 184 ? -14.635 10.267 5.647 1.00 87.75 184 LYS A O 1
ATOM 1431 N N . LYS A 1 185 ? -15.268 12.377 6.052 1.00 89.00 185 LYS A N 1
ATOM 1432 C CA . LYS A 1 185 ? -16.689 12.167 5.714 1.00 89.00 185 LYS A CA 1
ATOM 1433 C C . LYS A 1 185 ? -16.883 11.792 4.242 1.00 89.00 185 LYS A C 1
ATOM 1435 O O . LYS A 1 185 ? -17.544 10.806 3.953 1.00 89.00 185 LYS A O 1
ATOM 1440 N N . GLN A 1 186 ? -16.261 12.543 3.333 1.00 88.62 186 GLN A N 1
ATOM 1441 C CA . GLN A 1 186 ? -16.326 12.279 1.893 1.00 88.62 186 GLN A CA 1
ATOM 1442 C C . GLN A 1 186 ? -15.670 10.937 1.550 1.00 88.62 186 GLN A C 1
ATOM 1444 O O . GLN A 1 186 ? -16.232 10.132 0.818 1.00 88.62 186 GLN A O 1
ATOM 1449 N N . VAL A 1 187 ? -14.492 10.679 2.122 1.00 88.38 187 VAL A N 1
ATOM 1450 C CA . VAL A 1 187 ? -13.766 9.422 1.915 1.00 88.38 187 VAL A CA 1
ATOM 1451 C C . VAL A 1 187 ? -14.555 8.231 2.473 1.00 88.38 187 VAL A C 1
ATOM 1453 O O . VAL A 1 187 ? -14.632 7.197 1.821 1.00 88.38 187 VAL A O 1
ATOM 1456 N N . SER A 1 188 ? -15.204 8.385 3.632 1.00 90.62 188 SER A N 1
ATOM 1457 C CA . SER A 1 188 ? -16.069 7.353 4.215 1.00 90.62 188 SER A CA 1
ATOM 1458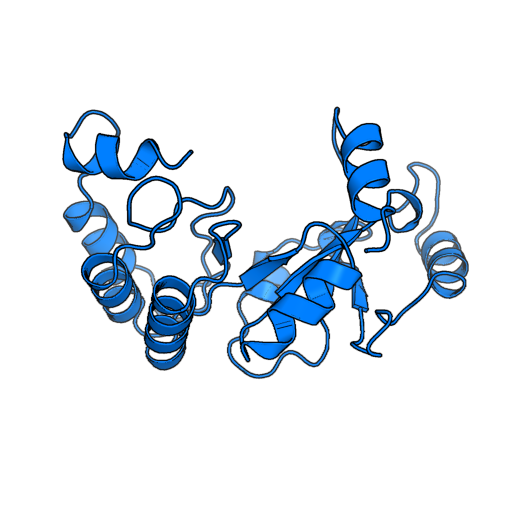 C C . SER A 1 188 ? -17.264 7.036 3.315 1.00 90.62 188 SER A C 1
ATOM 1460 O O . SER A 1 188 ? -17.564 5.870 3.075 1.00 90.62 188 SER A O 1
ATOM 1462 N N . GLN A 1 189 ? -17.902 8.057 2.734 1.00 89.75 189 GLN A N 1
ATOM 1463 C CA . GLN A 1 189 ? -18.990 7.861 1.771 1.00 89.75 189 GLN A CA 1
ATOM 1464 C C . GLN A 1 189 ? -18.525 7.061 0.547 1.00 89.75 189 GLN A C 1
ATOM 1466 O O . GLN A 1 189 ? -19.194 6.109 0.154 1.00 89.75 189 GLN A O 1
ATOM 1471 N N . MET A 1 190 ? -17.351 7.384 -0.006 1.00 87.38 190 MET A N 1
ATOM 1472 C CA . MET A 1 190 ? -16.755 6.619 -1.110 1.00 87.38 190 MET A CA 1
ATOM 1473 C C . MET A 1 190 ? -16.442 5.170 -0.715 1.00 87.38 190 MET A C 1
ATOM 1475 O O . MET A 1 190 ? -16.661 4.262 -1.510 1.00 87.38 190 MET A O 1
ATOM 1479 N N . ALA A 1 191 ? -15.967 4.955 0.514 1.00 88.19 191 ALA A N 1
ATOM 1480 C CA . ALA A 1 191 ? -15.645 3.631 1.040 1.00 88.19 191 ALA A CA 1
ATOM 1481 C C . ALA A 1 191 ? -16.888 2.772 1.334 1.00 88.19 191 ALA A C 1
ATOM 1483 O O . ALA A 1 191 ? -16.795 1.546 1.356 1.00 88.19 191 ALA A O 1
ATOM 1484 N N . THR A 1 192 ? -18.040 3.412 1.559 1.00 84.00 192 THR A N 1
ATOM 1485 C CA . THR A 1 192 ? -19.330 2.755 1.839 1.00 84.00 192 THR A CA 1
ATOM 1486 C C . THR A 1 192 ? -20.108 2.437 0.563 1.00 84.00 192 THR A C 1
ATOM 1488 O O . THR A 1 192 ? -20.959 1.549 0.574 1.00 84.00 192 THR A O 1
ATOM 1491 N N . ALA A 1 193 ? -19.822 3.144 -0.537 1.00 64.19 193 ALA A N 1
ATOM 1492 C CA . ALA A 1 193 ? -20.401 2.867 -1.844 1.00 64.19 193 ALA A CA 1
ATOM 1493 C C . ALA A 1 193 ? -19.996 1.451 -2.276 1.00 64.19 193 ALA A C 1
ATOM 1495 O O . ALA A 1 193 ? -18.880 1.210 -2.738 1.00 64.19 193 ALA A O 1
ATOM 1496 N N . SER A 1 194 ? -20.902 0.508 -2.034 1.00 51.38 194 SER A N 1
ATOM 1497 C CA . SER A 1 194 ? -20.827 -0.841 -2.574 1.00 51.38 194 SER A CA 1
ATOM 1498 C C . SER A 1 194 ? -21.038 -0.702 -4.080 1.00 51.38 194 SER A C 1
ATOM 1500 O O . SER A 1 194 ? -21.977 -0.013 -4.484 1.00 51.38 194 SER A O 1
ATOM 1502 N N . GLY A 1 195 ? -20.116 -1.242 -4.879 1.00 45.06 195 GLY A N 1
ATOM 1503 C CA . GLY A 1 195 ? -20.342 -1.418 -6.315 1.00 45.06 195 GLY A CA 1
ATOM 1504 C C . GLY A 1 195 ? -21.550 -2.309 -6.555 1.00 45.06 195 GLY A C 1
ATOM 1505 O O . GLY A 1 195 ? -21.736 -3.244 -5.741 1.00 45.06 195 GLY A O 1
#

Radius of gyration: 17.43 Å; chains: 1; bounding box: 44×35×44 Å

Sequence (195 aa):
MSIFWGKVDRGEVGGNFDTFVKEVEQLPRRQMWRYAQAGDLPGEGDSIDREQMTRLAKANRGRPVIAFTHKPATVENIETLRQARDLGFSVNLSANNVGHADELVKHGLNVVVVLPTEYAREKEETNTEYRARLNSLPKHTPDGNRIAVCPATYTETNCLQCGACAKSGDRSAIIGFPAHGTKKKQVSQMATASG

Secondary structure (DSSP, 8-state):
--HHHHHHHTTSSSS-HHHHHHHHHHSPTT--EEE-TTS--SSSTT---HHHHHHHHHHHTT--EEEEE-S---HHHHHHHHHHHHTT---EEEESSHHHHHHHHTTSS-EEEEE-GGGSPPTT--HHHHHHHHTTS--B-TT--BEEE-GGGTSS--HHHH-GGG--S--SSEEEEE--STTHHHHHHHHH---

pLDDT: mean 88.71, std 12.95, range [30.55, 98.12]